Protein AF-A0A7J7JPQ0-F1 (afdb_monomer_lite)

pLDDT: mean 74.99, std 20.02, range [29.56, 95.62]

Sequence (200 aa):
MQVVESGKLKIIPDYHTVTWYKWLRNSKDWCISRQLWWGHRIPAYFVQIQGQPKAEFRDNNYWVTGRSYEEALSKAAIKFNVHPDVISLSQDEDVLDTRFSSGIFPFSTMGGPDNTPNLQAYYPGNLLETGHPLLLGAPHGHDGTIPTREAYLQRGTSDHRKCLLLMSIIGEEISCITNECEMCCFDSHGTEYQMQLCLN

Structure (mmCIF, N/CA/C/O backbone):
data_AF-A0A7J7JPQ0-F1
#
_entry.id   AF-A0A7J7JPQ0-F1
#
loop_
_atom_site.group_PDB
_atom_site.id
_atom_site.type_symbol
_atom_site.label_atom_id
_atom_site.label_alt_id
_atom_site.label_comp_id
_atom_site.label_asym_id
_atom_site.label_entity_id
_atom_site.label_seq_id
_atom_site.pdbx_PDB_ins_code
_atom_site.Cartn_x
_atom_site.Cartn_y
_atom_site.Cartn_z
_atom_site.occupancy
_atom_site.B_iso_or_equiv
_atom_site.auth_seq_id
_atom_site.auth_comp_id
_atom_site.auth_asym_id
_atom_site.auth_atom_id
_atom_site.pdbx_PDB_model_num
ATOM 1 N N . MET A 1 1 ? -19.772 2.102 2.732 1.00 60.97 1 MET A N 1
ATOM 2 C CA . MET A 1 1 ? -21.010 2.416 3.492 1.00 60.97 1 MET A CA 1
ATOM 3 C C . MET A 1 1 ? -21.767 1.153 3.905 1.00 60.97 1 MET A C 1
ATOM 5 O O . MET A 1 1 ? -21.957 0.974 5.100 1.00 60.97 1 MET A O 1
ATOM 9 N N . GLN A 1 2 ? -22.054 0.230 2.974 1.00 73.62 2 GLN A N 1
ATOM 10 C CA . GLN A 1 2 ? -22.770 -1.043 3.215 1.00 73.62 2 GLN A CA 1
ATOM 11 C C . GLN A 1 2 ? -22.302 -1.862 4.432 1.00 73.62 2 GLN A C 1
ATOM 13 O O . GLN A 1 2 ? -23.094 -2.532 5.082 1.00 73.62 2 GLN A O 1
ATOM 18 N N . VAL A 1 3 ? -21.010 -1.827 4.755 1.00 75.69 3 VAL A N 1
ATOM 19 C CA . VAL A 1 3 ? -20.415 -2.549 5.888 1.00 75.69 3 VAL A CA 1
ATOM 20 C C . VAL A 1 3 ? -21.002 -2.141 7.247 1.00 75.69 3 VAL A C 1
ATOM 22 O O . VAL A 1 3 ? -21.300 -3.007 8.066 1.00 75.69 3 VAL A O 1
ATOM 25 N N . VAL A 1 4 ? -21.183 -0.841 7.484 1.00 77.81 4 VAL A N 1
ATOM 26 C CA . VAL A 1 4 ? -21.755 -0.346 8.746 1.00 77.81 4 VAL A CA 1
ATOM 27 C C 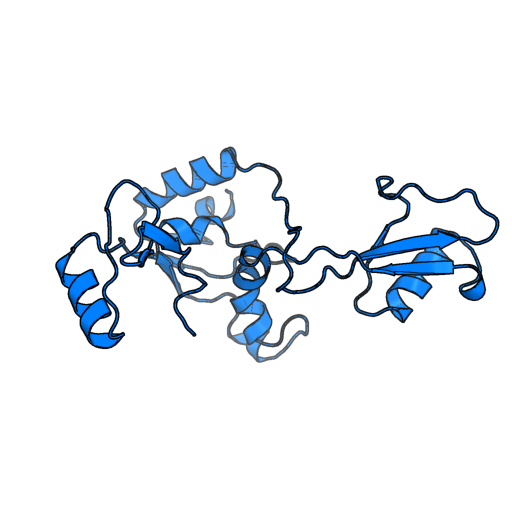. VAL A 1 4 ? -23.276 -0.493 8.721 1.00 77.81 4 VAL A C 1
ATOM 29 O O . VAL A 1 4 ? -23.867 -0.923 9.704 1.00 77.81 4 VAL A O 1
ATOM 32 N N . GLU A 1 5 ? -23.909 -0.245 7.570 1.00 80.38 5 GLU A N 1
ATOM 33 C CA . GLU A 1 5 ? -25.361 -0.407 7.384 1.00 80.38 5 GLU A CA 1
ATOM 34 C C . GLU A 1 5 ? -25.826 -1.858 7.586 1.00 80.38 5 GLU A C 1
ATOM 36 O O . GLU A 1 5 ? -26.887 -2.095 8.152 1.00 80.38 5 GLU A O 1
ATOM 41 N N . SER A 1 6 ? -25.016 -2.835 7.169 1.00 82.38 6 SER A N 1
ATOM 42 C CA . SER A 1 6 ? -25.280 -4.268 7.371 1.00 82.38 6 SER A CA 1
ATOM 43 C C . SER A 1 6 ? -24.913 -4.780 8.769 1.00 82.38 6 SER A C 1
ATOM 45 O O . SER A 1 6 ? -25.110 -5.960 9.049 1.00 82.38 6 SER A O 1
ATOM 47 N N . GLY A 1 7 ? -24.357 -3.930 9.640 1.00 82.06 7 GLY A N 1
ATOM 48 C CA . GLY A 1 7 ? -23.937 -4.305 10.992 1.00 82.06 7 GLY A CA 1
ATOM 49 C C . GLY A 1 7 ? -22.656 -5.143 11.061 1.00 82.06 7 GLY A C 1
ATOM 50 O O . GLY A 1 7 ? -22.318 -5.639 12.133 1.00 82.06 7 GLY A O 1
ATOM 51 N N . LYS A 1 8 ? -21.919 -5.299 9.951 1.00 83.69 8 LYS A N 1
ATOM 52 C CA . LYS A 1 8 ? -20.633 -6.022 9.935 1.00 83.69 8 LYS A CA 1
ATOM 53 C C . LYS A 1 8 ? -19.515 -5.262 10.656 1.00 83.69 8 LYS A C 1
ATOM 55 O O . LYS A 1 8 ? -18.575 -5.890 11.132 1.00 83.69 8 LYS A O 1
ATOM 60 N N . LEU A 1 9 ? -19.619 -3.934 10.711 1.00 86.56 9 LEU A N 1
ATOM 61 C CA . LEU A 1 9 ? -18.770 -3.060 11.516 1.00 86.56 9 LEU A CA 1
ATOM 62 C C . LEU A 1 9 ? -19.648 -2.204 12.423 1.00 86.56 9 LEU A C 1
ATOM 64 O O . LEU A 1 9 ? -20.484 -1.440 11.936 1.00 86.56 9 LEU A O 1
ATOM 68 N N . LYS A 1 10 ? -19.412 -2.279 13.728 1.00 88.75 10 LYS A N 1
ATOM 69 C CA . LYS A 1 10 ? -20.063 -1.430 14.723 1.00 88.75 10 LYS A CA 1
ATOM 70 C C . LYS A 1 10 ? -19.100 -0.350 15.200 1.00 88.75 10 LYS A C 1
ATOM 72 O O . LYS A 1 10 ? -18.052 -0.657 15.759 1.00 88.75 10 LYS A O 1
ATOM 77 N N . ILE A 1 11 ? -19.461 0.912 14.994 1.00 87.75 11 ILE A N 1
ATOM 78 C CA . ILE A 1 11 ? -18.695 2.060 15.493 1.00 87.75 11 ILE A CA 1
ATOM 79 C C . ILE A 1 11 ? -19.262 2.461 16.855 1.00 87.75 11 ILE A C 1
ATOM 81 O O . ILE A 1 11 ? -20.472 2.631 17.002 1.00 87.75 11 ILE A O 1
ATOM 85 N N . ILE A 1 12 ? -18.387 2.597 17.848 1.00 87.12 12 ILE A N 1
ATOM 86 C CA . ILE A 1 12 ? -18.738 2.934 19.224 1.00 87.12 12 ILE A CA 1
ATOM 87 C C . ILE A 1 12 ? -17.910 4.155 19.650 1.00 87.12 12 ILE A C 1
ATOM 89 O O . ILE A 1 12 ? -16.689 4.110 19.551 1.00 87.12 12 ILE A O 1
ATOM 93 N N . PRO A 1 13 ? -18.522 5.223 20.181 1.00 87.50 13 PRO A N 1
ATOM 94 C CA . PRO A 1 13 ? -19.963 5.475 20.219 1.00 87.50 13 PRO A CA 1
ATOM 95 C C . PRO A 1 13 ? -20.616 5.642 18.834 1.00 87.50 13 PRO A C 1
ATOM 97 O O . PRO A 1 13 ? -19.986 6.091 17.875 1.00 87.50 13 PRO A O 1
ATOM 100 N N . ASP A 1 14 ? -21.905 5.322 18.749 1.00 87.12 14 ASP A N 1
ATOM 101 C CA . ASP A 1 14 ? -22.698 5.279 17.513 1.00 87.12 14 ASP A CA 1
ATOM 102 C C . ASP A 1 14 ? -22.801 6.628 16.785 1.00 87.12 14 ASP A C 1
ATOM 104 O O . ASP A 1 14 ? -22.814 6.664 15.552 1.00 87.12 14 ASP A O 1
ATOM 108 N N . TYR A 1 15 ? -22.785 7.747 17.511 1.00 84.19 15 TYR A N 1
ATOM 109 C CA . TYR A 1 15 ? -22.840 9.088 16.924 1.00 84.19 15 TYR A CA 1
ATOM 110 C C . TYR A 1 15 ? -21.661 9.393 15.977 1.00 84.19 15 TYR A C 1
ATOM 112 O O . TYR A 1 15 ? -21.794 10.225 15.074 1.00 84.19 15 TYR A O 1
ATOM 120 N N . HIS A 1 16 ? -20.522 8.702 16.109 1.00 84.12 16 HIS A N 1
ATOM 121 C CA . HIS A 1 16 ? -19.393 8.852 15.182 1.00 84.12 16 HIS A CA 1
ATOM 122 C C . HIS A 1 16 ? -19.667 8.276 13.788 1.00 84.12 16 HIS A C 1
ATOM 124 O O . HIS A 1 16 ? -18.987 8.646 12.827 1.00 84.12 16 HIS A O 1
ATOM 130 N N . THR A 1 17 ? -20.694 7.438 13.646 1.00 85.88 17 THR A N 1
ATOM 131 C CA . THR A 1 17 ? -21.117 6.856 12.368 1.00 85.88 17 THR A CA 1
ATOM 132 C C . THR A 1 17 ? -21.451 7.936 11.335 1.00 85.88 17 THR A C 1
ATOM 134 O O . THR A 1 17 ? -21.095 7.814 10.164 1.00 85.88 17 THR A O 1
ATOM 137 N N . VAL A 1 18 ? -22.058 9.051 11.763 1.00 85.69 18 VAL A N 1
ATOM 138 C CA . VAL A 1 18 ? -22.377 10.183 10.875 1.00 85.69 18 VAL A CA 1
ATOM 139 C C . VAL A 1 18 ? -21.105 10.831 10.329 1.00 85.69 18 VAL A C 1
ATOM 141 O O . VAL A 1 18 ? -21.021 11.114 9.133 1.00 85.69 18 VAL A O 1
ATOM 144 N N . THR A 1 19 ? -20.105 11.053 11.185 1.00 82.50 19 THR A N 1
ATOM 145 C CA . THR A 1 19 ? -18.807 11.613 10.781 1.00 82.50 19 THR A CA 1
ATOM 146 C C . THR A 1 19 ? -18.075 10.670 9.833 1.00 82.50 19 THR A C 1
ATOM 148 O O . THR A 1 19 ? -17.565 11.113 8.806 1.00 82.50 19 THR A O 1
ATOM 151 N N . TRP A 1 20 ? -18.097 9.367 10.116 1.00 82.44 20 TRP A N 1
ATOM 152 C CA . TRP A 1 20 ? -17.500 8.354 9.249 1.00 82.44 20 TRP A CA 1
ATOM 153 C C . TRP A 1 20 ? -18.145 8.328 7.855 1.00 82.44 20 TRP A C 1
ATOM 155 O O . TRP A 1 20 ? -17.441 8.347 6.845 1.00 82.44 20 TRP A O 1
ATOM 165 N N . TYR A 1 21 ? -19.479 8.393 7.769 1.00 84.50 21 TYR A N 1
ATOM 166 C CA . TYR A 1 21 ? -20.174 8.494 6.481 1.00 84.50 21 TYR A CA 1
ATOM 167 C C . TYR A 1 21 ? -19.854 9.784 5.728 1.00 84.50 21 TYR A C 1
ATOM 169 O O . TYR A 1 21 ? -19.683 9.751 4.510 1.00 84.50 21 TYR A O 1
ATOM 177 N N . LYS A 1 22 ? -19.772 10.922 6.427 1.00 84.94 22 LYS A N 1
ATOM 178 C CA . LYS A 1 22 ? -19.379 12.198 5.810 1.00 84.94 22 LYS A CA 1
ATOM 179 C C . LYS A 1 22 ? -17.971 12.126 5.227 1.00 84.94 22 LYS A C 1
ATOM 181 O O . LYS A 1 22 ? -17.758 12.649 4.138 1.00 84.94 22 LYS A O 1
ATOM 186 N N . TRP A 1 23 ? -17.041 11.478 5.925 1.00 81.44 23 TRP A N 1
ATOM 187 C CA . TRP A 1 23 ? -15.685 11.279 5.427 1.00 81.44 23 TRP A CA 1
ATOM 188 C C . TRP A 1 23 ? -15.670 10.382 4.183 1.00 81.44 23 TRP A C 1
ATOM 190 O O . TRP A 1 23 ? -15.169 10.802 3.146 1.00 81.44 23 TRP A O 1
ATOM 200 N N . LEU A 1 24 ? -16.321 9.214 4.234 1.00 82.25 24 LEU A N 1
ATOM 201 C CA . LEU A 1 24 ? -16.374 8.288 3.095 1.00 82.25 24 LEU A CA 1
ATOM 202 C C . LEU A 1 24 ? -17.033 8.867 1.841 1.00 82.25 24 LEU A C 1
ATOM 204 O O . LEU A 1 24 ? -16.667 8.500 0.733 1.00 82.25 24 LEU A O 1
ATOM 208 N N . ARG A 1 25 ? -18.039 9.734 1.987 1.00 82.62 25 ARG A N 1
ATOM 209 C CA . ARG A 1 25 ? -18.709 10.353 0.830 1.00 82.62 25 ARG A CA 1
ATOM 210 C C . ARG A 1 25 ? -17.853 11.411 0.142 1.00 82.62 25 ARG A C 1
ATOM 212 O O . ARG A 1 25 ? -18.064 11.674 -1.034 1.00 82.62 25 ARG A O 1
ATOM 219 N N . ASN A 1 26 ? -16.926 12.017 0.879 1.00 82.19 26 ASN A N 1
ATOM 220 C CA . ASN A 1 26 ? -16.072 13.101 0.399 1.00 82.19 26 ASN A CA 1
ATOM 221 C C . ASN A 1 26 ? -14.613 12.656 0.217 1.00 82.19 26 ASN A C 1
ATOM 223 O O . ASN A 1 26 ? -13.735 13.504 0.044 1.00 82.19 26 ASN A O 1
ATOM 227 N N . SER A 1 27 ? -14.335 11.350 0.292 1.00 79.38 27 SER A N 1
ATOM 228 C CA . SER A 1 27 ? -12.988 10.822 0.113 1.00 79.38 27 SER A CA 1
ATOM 229 C C . SER A 1 27 ? -12.523 11.088 -1.314 1.00 79.38 27 SER A C 1
ATOM 231 O O . SER A 1 27 ? -13.218 10.752 -2.273 1.00 79.38 27 SER A O 1
ATOM 233 N N . LYS A 1 28 ? -11.346 11.692 -1.441 1.00 82.69 28 LYS A N 1
ATOM 234 C CA . LYS A 1 28 ? -10.655 11.877 -2.718 1.00 82.69 28 LYS A CA 1
ATOM 235 C C . LYS A 1 28 ? -9.691 10.721 -2.945 1.00 82.69 28 LYS A C 1
ATOM 237 O O . LYS A 1 28 ? -9.369 9.995 -2.003 1.00 82.69 28 LYS A O 1
ATOM 242 N N . ASP A 1 29 ? -9.202 10.606 -4.173 1.00 82.56 29 ASP A N 1
ATOM 243 C CA . ASP A 1 29 ? -8.125 9.678 -4.491 1.00 82.56 29 ASP A CA 1
ATOM 244 C C . ASP A 1 29 ? -6.948 9.897 -3.541 1.00 82.56 29 ASP A C 1
ATOM 246 O O . ASP A 1 29 ? -6.480 11.021 -3.320 1.00 82.56 29 ASP A O 1
ATOM 250 N N . TRP A 1 30 ? -6.495 8.803 -2.940 1.00 84.25 30 TRP A N 1
ATOM 251 C CA . TRP A 1 30 ? -5.385 8.831 -2.011 1.00 84.25 30 TRP A CA 1
ATOM 252 C C . TRP A 1 30 ? -4.081 8.662 -2.781 1.00 84.25 30 TRP A C 1
ATOM 254 O O . TRP A 1 30 ? -3.779 7.593 -3.308 1.00 84.25 30 TRP A O 1
ATOM 264 N N . CYS A 1 31 ? -3.284 9.729 -2.818 1.00 88.00 31 CYS A N 1
ATOM 265 C CA . CYS A 1 31 ? -1.902 9.637 -3.260 1.00 88.00 31 CYS A CA 1
ATOM 266 C C . CYS A 1 31 ? -1.093 8.868 -2.205 1.00 88.00 31 CYS A C 1
ATOM 268 O O . CYS A 1 31 ? -0.772 9.431 -1.154 1.00 88.00 31 CYS A O 1
ATOM 270 N N . ILE A 1 32 ? -0.809 7.594 -2.487 1.00 87.44 32 ILE A N 1
ATOM 271 C CA . ILE A 1 32 ? -0.038 6.694 -1.617 1.00 87.44 32 ILE A CA 1
ATOM 272 C C . ILE A 1 32 ? 1.476 6.881 -1.744 1.00 87.44 32 ILE A C 1
ATOM 274 O O . ILE A 1 32 ? 2.205 6.358 -0.907 1.00 87.44 32 ILE A O 1
ATOM 278 N N . SER A 1 33 ? 1.954 7.585 -2.773 1.00 89.19 33 SER A N 1
ATOM 279 C CA . SER A 1 33 ? 3.380 7.837 -2.961 1.00 89.19 33 SER A CA 1
ATOM 280 C C . SER A 1 33 ? 3.827 9.078 -2.186 1.00 89.19 33 SER A C 1
ATOM 282 O O . SER A 1 33 ? 3.068 10.039 -1.978 1.00 89.19 33 SER A O 1
ATOM 284 N N . ARG A 1 34 ? 5.055 9.031 -1.676 1.00 90.62 34 ARG A N 1
ATOM 285 C CA . ARG A 1 34 ? 5.672 10.088 -0.878 1.00 90.62 34 ARG A CA 1
ATOM 286 C C . ARG A 1 34 ? 7.139 10.226 -1.270 1.00 90.62 34 ARG A C 1
ATOM 288 O O . ARG A 1 34 ? 7.869 9.242 -1.323 1.00 90.62 34 ARG A O 1
ATOM 295 N N . GLN A 1 35 ? 7.574 11.469 -1.451 1.00 91.38 35 GLN A N 1
ATOM 296 C CA . GLN A 1 35 ? 8.972 11.834 -1.690 1.00 91.38 35 GLN A CA 1
ATOM 297 C C . GLN A 1 35 ? 9.701 11.987 -0.351 1.00 91.38 35 GLN A C 1
ATOM 299 O O . GLN A 1 35 ? 10.024 13.092 0.084 1.00 91.38 35 GLN A O 1
ATOM 304 N N . LEU A 1 36 ? 9.887 10.871 0.351 1.00 89.19 36 LEU A N 1
ATOM 305 C CA . LEU A 1 36 ? 10.597 10.818 1.629 1.00 89.19 36 LEU A CA 1
ATOM 306 C C . LEU A 1 36 ? 11.818 9.906 1.510 1.00 89.19 36 LEU A C 1
ATOM 308 O O . LEU A 1 36 ? 11.840 8.962 0.726 1.00 89.19 36 LEU A O 1
ATOM 312 N N . TRP A 1 37 ? 12.832 10.178 2.330 1.00 88.81 37 TRP A N 1
ATOM 313 C CA . TRP A 1 37 ? 14.065 9.387 2.374 1.00 88.81 37 TRP A CA 1
ATOM 314 C C . TRP A 1 37 ? 13.931 8.098 3.200 1.00 88.81 37 TRP A C 1
ATOM 316 O O . TRP A 1 37 ? 14.786 7.220 3.112 1.00 88.81 37 TRP A O 1
ATOM 326 N N . TRP A 1 38 ? 12.866 7.976 3.998 1.00 87.25 38 TRP A N 1
ATOM 327 C CA . TRP A 1 38 ? 12.570 6.812 4.828 1.00 87.25 38 TRP A CA 1
ATOM 328 C C . TRP A 1 38 ? 11.173 6.282 4.513 1.00 87.25 38 TRP A C 1
ATOM 330 O O . TRP A 1 38 ? 10.231 7.050 4.332 1.00 87.25 38 TRP A O 1
ATOM 340 N N . GLY A 1 39 ? 11.040 4.959 4.460 1.00 90.44 39 GLY A N 1
ATOM 341 C CA . GLY A 1 39 ? 9.777 4.284 4.181 1.00 90.44 39 GLY A CA 1
ATOM 342 C C . GLY A 1 39 ? 9.964 3.037 3.324 1.00 90.44 39 GLY A C 1
ATOM 343 O O . GLY A 1 39 ? 11.071 2.698 2.901 1.00 90.44 39 GLY A O 1
ATOM 344 N N . HIS A 1 40 ? 8.864 2.334 3.067 1.00 90.06 40 HIS A N 1
ATOM 345 C CA . HIS A 1 40 ? 8.876 1.176 2.179 1.00 90.06 40 HIS A CA 1
ATOM 346 C C . HIS A 1 40 ? 8.895 1.645 0.726 1.00 90.06 40 HIS A C 1
ATOM 348 O O . HIS A 1 40 ? 7.965 2.321 0.290 1.00 90.06 40 HIS A O 1
ATOM 354 N N . ARG A 1 41 ? 9.935 1.276 -0.028 1.00 91.94 41 ARG A N 1
ATOM 355 C CA . ARG A 1 41 ? 10.029 1.594 -1.459 1.00 91.94 41 ARG A CA 1
ATOM 356 C C . ARG A 1 41 ? 8.879 0.961 -2.227 1.00 91.94 41 ARG A C 1
ATOM 358 O O . ARG A 1 41 ? 8.540 -0.204 -2.003 1.00 91.94 41 ARG A O 1
ATOM 365 N N . ILE A 1 42 ? 8.298 1.728 -3.143 1.00 92.75 42 ILE A N 1
ATOM 366 C CA . ILE A 1 42 ? 7.202 1.239 -3.975 1.00 92.75 42 ILE A CA 1
ATOM 367 C C . ILE A 1 42 ? 7.759 0.148 -4.913 1.00 92.75 42 ILE A C 1
ATOM 369 O O . ILE A 1 42 ? 8.783 0.362 -5.570 1.00 92.75 42 ILE A O 1
ATOM 373 N N . PRO A 1 43 ? 7.131 -1.042 -4.995 1.00 93.44 43 PRO A N 1
ATOM 374 C CA . PRO A 1 43 ? 7.567 -2.132 -5.872 1.00 93.44 43 PRO A CA 1
ATOM 375 C C . PRO A 1 43 ? 7.143 -1.889 -7.334 1.00 93.44 43 PRO A C 1
ATOM 377 O O . PRO A 1 43 ? 6.569 -2.767 -7.984 1.00 93.44 43 PRO A O 1
ATOM 380 N N . ALA A 1 44 ? 7.372 -0.673 -7.834 1.00 94.75 44 ALA A N 1
ATOM 381 C CA . ALA A 1 44 ? 7.100 -0.238 -9.197 1.00 94.75 44 ALA A CA 1
ATOM 382 C C . ALA A 1 44 ? 8.419 0.068 -9.913 1.00 94.75 44 ALA A C 1
ATOM 384 O O . ALA A 1 44 ? 9.328 0.671 -9.344 1.00 94.75 44 ALA A O 1
ATOM 385 N N . TYR A 1 45 ? 8.519 -0.369 -11.163 1.00 95.62 45 TYR A N 1
ATOM 386 C CA . TYR A 1 45 ? 9.710 -0.253 -11.989 1.00 95.62 45 TYR A CA 1
ATOM 387 C C . TYR A 1 45 ? 9.347 0.398 -13.317 1.00 95.62 45 TYR A C 1
ATOM 389 O O . TYR A 1 45 ? 8.405 -0.024 -13.994 1.00 95.62 45 TYR A O 1
ATOM 397 N N . PHE A 1 46 ? 10.119 1.411 -13.684 1.00 95.62 46 PHE A N 1
ATOM 398 C CA . PHE A 1 46 ? 10.073 2.060 -14.979 1.00 95.62 46 PHE A CA 1
ATOM 399 C C . PHE A 1 46 ? 10.864 1.246 -15.999 1.00 95.62 46 PHE A C 1
ATOM 401 O O . PHE A 1 46 ? 11.998 0.838 -15.733 1.00 95.62 46 PHE A O 1
ATOM 408 N N . VAL A 1 47 ? 10.263 1.011 -17.160 1.00 95.44 47 VAL A N 1
ATOM 409 C CA . VAL A 1 47 ? 10.795 0.166 -18.228 1.00 95.44 47 VAL A CA 1
ATOM 410 C C . VAL A 1 47 ? 11.358 1.036 -19.344 1.00 95.44 47 VAL A C 1
ATOM 412 O O . VAL A 1 47 ? 10.637 1.818 -19.959 1.00 95.44 47 VAL A O 1
ATOM 415 N N . GLN A 1 48 ? 12.633 0.837 -19.671 1.00 94.12 48 GLN A N 1
ATOM 416 C CA . GLN A 1 48 ? 13.277 1.422 -20.843 1.00 94.12 48 GLN A CA 1
ATOM 417 C C . GLN A 1 48 ? 13.773 0.308 -21.767 1.00 94.12 48 GLN A C 1
ATOM 419 O O . GLN A 1 48 ? 14.540 -0.556 -21.351 1.00 94.12 48 GLN A O 1
ATOM 424 N N . ILE A 1 49 ? 13.361 0.342 -23.034 1.00 93.25 49 ILE A N 1
ATOM 425 C CA . ILE A 1 49 ? 13.737 -0.665 -24.034 1.00 93.25 49 ILE A CA 1
ATOM 426 C C . ILE A 1 49 ? 14.838 -0.092 -24.928 1.00 93.25 49 ILE A C 1
ATOM 428 O O . ILE A 1 49 ? 14.726 1.034 -25.423 1.00 93.25 49 ILE A O 1
ATOM 432 N N . GLN A 1 50 ? 15.912 -0.852 -25.130 1.00 89.81 50 GLN A N 1
ATOM 433 C CA . GLN A 1 50 ? 16.985 -0.495 -26.056 1.00 89.81 50 GLN A CA 1
ATOM 434 C C . GLN A 1 50 ? 16.480 -0.568 -27.505 1.00 89.81 50 GLN A C 1
ATOM 436 O O . GLN A 1 50 ? 15.826 -1.530 -27.900 1.00 89.81 50 GLN A O 1
ATOM 441 N N . GLY A 1 51 ? 16.778 0.454 -28.310 1.00 83.75 51 GLY A N 1
ATOM 442 C CA . GLY A 1 51 ? 16.342 0.533 -29.712 1.00 83.75 51 GLY A CA 1
ATOM 443 C C . GLY A 1 51 ? 14.938 1.113 -29.927 1.00 83.75 51 GLY A C 1
ATOM 444 O O . GLY A 1 51 ? 14.544 1.319 -31.072 1.00 83.75 51 GLY A O 1
ATOM 445 N N . GLN A 1 52 ? 14.207 1.432 -28.856 1.00 84.31 52 GLN A N 1
ATOM 446 C CA . GLN A 1 52 ? 12.974 2.222 -28.909 1.00 84.31 52 GLN A CA 1
ATOM 447 C C . GLN A 1 52 ? 13.231 3.677 -28.486 1.00 84.31 52 GLN A C 1
ATOM 449 O O . GLN A 1 52 ? 14.251 3.958 -27.846 1.00 84.31 52 GLN A O 1
ATOM 454 N N . PRO A 1 53 ? 12.341 4.625 -28.843 1.00 84.12 53 PRO A N 1
ATOM 455 C CA . PRO A 1 53 ? 12.407 5.977 -28.302 1.00 84.12 53 PRO A CA 1
ATOM 456 C C . PRO A 1 53 ? 12.447 5.955 -26.770 1.00 84.12 53 PRO A C 1
ATOM 458 O O . PRO A 1 53 ? 11.915 5.053 -26.119 1.00 84.12 53 PRO A O 1
ATOM 461 N N . LYS A 1 54 ? 13.113 6.959 -26.190 1.00 84.94 54 LYS A N 1
ATOM 462 C CA . LYS A 1 54 ? 13.192 7.111 -24.737 1.00 84.94 54 LYS A CA 1
ATOM 463 C C . LYS A 1 54 ? 11.772 7.207 -24.180 1.00 84.94 54 LYS A C 1
ATOM 465 O O . LYS A 1 54 ? 11.016 8.077 -24.605 1.00 84.94 54 LYS A O 1
ATOM 470 N N . ALA A 1 55 ? 11.427 6.303 -23.270 1.00 86.06 55 ALA A N 1
ATOM 471 C CA . ALA A 1 55 ? 10.111 6.286 -22.663 1.00 86.06 55 ALA A CA 1
ATOM 472 C C . ALA A 1 55 ? 9.940 7.534 -21.790 1.00 86.06 55 ALA A C 1
ATOM 474 O O . ALA A 1 55 ? 10.884 7.996 -21.137 1.00 86.06 55 ALA A O 1
ATOM 475 N N . GLU A 1 56 ? 8.737 8.096 -21.779 1.00 88.06 56 GLU A N 1
ATOM 476 C CA . GLU A 1 56 ? 8.423 9.221 -20.908 1.00 88.06 56 GLU A CA 1
ATOM 477 C C . GLU A 1 56 ? 8.049 8.711 -19.518 1.00 88.06 56 GLU A C 1
ATOM 479 O O . GLU A 1 56 ? 7.160 7.880 -19.368 1.00 88.06 56 GLU A O 1
ATOM 484 N N . PHE A 1 57 ? 8.689 9.254 -18.481 1.00 85.50 57 PHE A N 1
ATOM 485 C CA . PHE A 1 57 ? 8.447 8.856 -17.088 1.00 85.50 57 PHE A CA 1
ATOM 486 C C . PHE A 1 57 ? 6.974 9.003 -16.663 1.00 85.50 57 PHE A C 1
ATOM 488 O O . PHE A 1 57 ? 6.472 8.233 -15.850 1.00 85.50 57 PHE A O 1
ATOM 495 N N . ARG A 1 58 ? 6.268 9.987 -17.236 1.00 86.94 58 ARG A N 1
ATOM 496 C CA . ARG A 1 58 ? 4.851 10.266 -16.952 1.00 86.94 58 ARG A CA 1
ATOM 497 C C . ARG A 1 58 ? 3.883 9.308 -17.648 1.00 86.94 58 ARG A C 1
ATOM 499 O O . ARG A 1 58 ? 2.690 9.360 -17.360 1.00 86.94 58 ARG A O 1
ATOM 506 N N . ASP A 1 59 ? 4.362 8.474 -18.568 1.00 89.56 59 ASP A N 1
ATOM 507 C CA . ASP A 1 59 ? 3.514 7.513 -19.259 1.00 89.56 59 ASP A CA 1
ATOM 508 C C . ASP A 1 59 ? 3.371 6.231 -18.429 1.00 89.56 59 ASP A C 1
ATOM 510 O O . ASP A 1 59 ? 4.285 5.411 -18.316 1.00 89.56 59 ASP A O 1
ATOM 514 N N . ASN A 1 60 ? 2.167 6.037 -17.887 1.00 87.56 60 ASN A N 1
ATOM 515 C CA . ASN A 1 60 ? 1.784 4.874 -17.084 1.00 87.56 60 ASN A CA 1
ATOM 516 C C . ASN A 1 60 ? 1.961 3.533 -17.827 1.00 87.56 60 ASN A C 1
ATOM 518 O O . ASN A 1 60 ? 2.052 2.479 -17.190 1.00 87.56 60 ASN A O 1
ATOM 522 N N . ASN A 1 61 ? 2.051 3.533 -19.161 1.00 90.25 61 ASN A N 1
ATOM 523 C CA . ASN A 1 61 ? 2.271 2.315 -19.940 1.00 90.25 61 ASN A CA 1
ATOM 524 C C . ASN A 1 61 ? 3.669 1.718 -19.737 1.00 90.25 61 ASN A C 1
ATOM 526 O O . ASN A 1 61 ? 3.822 0.503 -19.871 1.00 90.25 61 ASN A O 1
ATOM 530 N N . TYR A 1 62 ? 4.661 2.514 -19.339 1.00 92.88 62 TYR A N 1
ATOM 531 C CA . TYR A 1 62 ? 6.039 2.056 -19.126 1.00 92.88 62 TYR A CA 1
ATOM 532 C C . TYR A 1 62 ? 6.338 1.628 -17.692 1.00 92.88 62 TYR A C 1
ATOM 534 O O . TYR A 1 62 ? 7.485 1.359 -17.355 1.00 92.88 62 TYR A O 1
ATOM 542 N N . TRP A 1 63 ? 5.311 1.492 -16.857 1.00 93.44 63 TRP A N 1
ATOM 543 C CA . TRP A 1 63 ? 5.457 1.020 -15.487 1.00 93.44 63 TRP A CA 1
ATOM 544 C C . TRP A 1 63 ? 4.999 -0.430 -15.330 1.00 93.44 63 TRP A C 1
ATOM 546 O O . TRP A 1 63 ? 3.992 -0.866 -15.909 1.00 93.44 63 TRP A O 1
ATOM 556 N N . VAL A 1 64 ? 5.753 -1.189 -14.537 1.00 94.62 64 VAL A N 1
ATOM 557 C CA . VAL A 1 64 ? 5.444 -2.569 -14.138 1.00 94.62 64 VAL A CA 1
ATOM 558 C C . VAL A 1 64 ? 5.661 -2.746 -12.639 1.00 94.62 64 VAL A C 1
ATOM 560 O O . VAL A 1 64 ? 6.521 -2.098 -12.053 1.00 94.62 64 VAL A O 1
ATOM 563 N N . THR A 1 65 ? 4.893 -3.630 -12.004 1.00 94.88 65 THR A N 1
ATOM 564 C CA . THR A 1 65 ? 5.028 -3.926 -10.571 1.00 94.88 65 THR A CA 1
ATOM 565 C C . THR A 1 65 ? 5.648 -5.301 -10.341 1.00 94.88 65 THR A C 1
ATOM 567 O O . THR A 1 65 ? 5.308 -6.267 -11.031 1.00 94.88 65 THR A O 1
ATOM 570 N N . GLY A 1 66 ? 6.523 -5.429 -9.346 1.00 93.06 66 GLY A N 1
ATOM 571 C CA . GLY A 1 66 ? 7.164 -6.700 -8.990 1.00 93.06 66 GLY A CA 1
ATOM 572 C C . GLY A 1 66 ? 7.752 -6.661 -7.586 1.00 93.06 66 GLY A C 1
ATOM 573 O O . GLY A 1 66 ? 8.277 -5.637 -7.166 1.00 93.06 66 GLY A O 1
ATOM 574 N N . ARG A 1 67 ? 7.657 -7.760 -6.835 1.00 89.81 67 ARG A N 1
ATOM 575 C CA . ARG A 1 67 ? 8.258 -7.855 -5.492 1.00 89.81 67 ARG A CA 1
ATOM 576 C C . ARG A 1 67 ? 9.780 -7.957 -5.566 1.00 89.81 67 ARG A C 1
ATOM 578 O O . ARG A 1 67 ? 10.466 -7.607 -4.612 1.00 89.81 67 ARG A O 1
ATOM 585 N N . SER A 1 68 ? 10.287 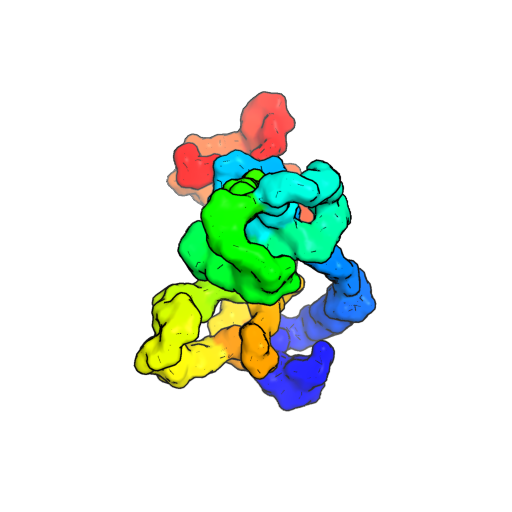-8.446 -6.693 1.00 93.31 68 SER A N 1
ATOM 586 C CA . SER A 1 68 ? 11.703 -8.508 -7.025 1.00 93.31 68 SER A CA 1
ATOM 587 C C . SER A 1 68 ? 11.959 -7.939 -8.419 1.00 93.31 68 SER A C 1
ATOM 589 O O . SER A 1 68 ? 11.055 -7.837 -9.255 1.00 93.31 68 SER A O 1
ATOM 591 N N . TYR A 1 69 ? 13.226 -7.616 -8.679 1.00 93.38 69 TYR A N 1
ATOM 592 C CA . TYR A 1 69 ? 13.689 -7.169 -9.990 1.00 93.38 69 TYR A CA 1
ATOM 593 C C . TYR A 1 69 ? 13.390 -8.201 -11.092 1.00 93.38 69 TYR A C 1
ATOM 595 O O . TYR A 1 69 ? 12.916 -7.845 -12.165 1.00 93.38 69 TYR A O 1
ATOM 603 N N . GLU A 1 70 ? 13.602 -9.489 -10.812 1.00 94.56 70 GLU A N 1
ATOM 604 C CA . GLU A 1 70 ? 13.377 -10.591 -11.760 1.00 94.56 70 GLU A CA 1
ATOM 605 C C . GLU A 1 70 ? 11.896 -10.757 -12.131 1.00 94.56 70 GLU A C 1
ATOM 607 O O . GLU A 1 70 ? 11.554 -10.980 -13.297 1.00 94.56 70 GLU A O 1
ATOM 612 N N . GLU A 1 71 ? 10.999 -10.603 -11.152 1.00 94.81 71 GLU A N 1
ATOM 613 C CA . GLU A 1 71 ? 9.554 -10.645 -11.381 1.00 94.81 71 GLU A CA 1
ATOM 614 C C . GLU A 1 71 ? 9.111 -9.466 -12.259 1.00 94.81 71 GLU A C 1
ATOM 616 O O . GLU A 1 71 ? 8.347 -9.647 -13.212 1.00 94.81 71 GLU A O 1
ATOM 621 N N . ALA A 1 72 ? 9.619 -8.264 -11.968 1.00 94.62 72 ALA A N 1
ATOM 622 C CA . ALA A 1 72 ? 9.346 -7.069 -12.761 1.00 94.62 72 ALA A CA 1
ATOM 623 C C . ALA A 1 72 ? 9.877 -7.206 -14.197 1.00 94.62 72 ALA A C 1
ATOM 625 O O . ALA A 1 72 ? 9.170 -6.856 -15.143 1.00 94.62 72 ALA A O 1
ATOM 626 N N . LEU A 1 73 ? 11.072 -7.777 -14.372 1.00 95.31 73 LEU A N 1
ATOM 627 C CA . LEU A 1 73 ? 11.688 -8.012 -15.681 1.00 95.31 73 LEU A CA 1
ATOM 628 C C . LEU A 1 73 ? 10.877 -9.001 -16.514 1.00 95.31 73 LEU A C 1
ATOM 630 O O . LEU A 1 73 ? 10.583 -8.735 -17.678 1.00 95.31 73 LEU A O 1
ATOM 634 N N . SER A 1 74 ? 10.443 -10.100 -15.899 1.00 94.75 74 SER A N 1
ATOM 635 C CA . SER A 1 74 ? 9.598 -11.102 -16.552 1.00 94.75 74 SER A CA 1
ATOM 636 C C . SER A 1 74 ? 8.264 -10.497 -17.002 1.00 94.75 74 SER A C 1
ATOM 638 O O . SER A 1 74 ? 7.832 -10.697 -18.138 1.00 94.75 74 SER A O 1
ATOM 640 N N . LYS A 1 75 ? 7.627 -9.687 -16.144 1.00 94.50 75 LYS A N 1
ATOM 641 C CA . LYS A 1 75 ? 6.389 -8.968 -16.483 1.00 94.50 75 LYS A CA 1
ATOM 642 C C . LYS A 1 75 ? 6.596 -7.935 -17.590 1.00 94.50 75 LYS A C 1
ATOM 644 O O . LYS A 1 75 ? 5.737 -7.818 -18.461 1.00 94.50 75 LYS A O 1
ATOM 649 N N . ALA A 1 76 ? 7.714 -7.210 -17.584 1.00 94.06 76 ALA A N 1
ATOM 650 C CA . ALA A 1 76 ? 8.055 -6.257 -18.638 1.00 94.06 76 ALA A CA 1
ATOM 651 C C . ALA A 1 76 ? 8.273 -6.959 -19.986 1.00 94.06 76 ALA A C 1
ATOM 653 O O . ALA A 1 76 ? 7.701 -6.535 -20.988 1.00 94.06 76 ALA A O 1
ATOM 654 N N . ALA A 1 77 ? 9.021 -8.065 -20.004 1.00 94.38 77 ALA A N 1
ATOM 655 C CA . ALA A 1 77 ? 9.264 -8.855 -21.210 1.00 94.38 77 ALA A CA 1
ATOM 656 C C . ALA A 1 77 ? 7.957 -9.349 -21.843 1.00 94.38 77 ALA A C 1
ATOM 658 O O . ALA A 1 77 ? 7.764 -9.209 -23.049 1.00 94.38 77 ALA A O 1
ATOM 659 N N . ILE A 1 78 ? 7.021 -9.836 -21.022 1.00 94.50 78 ILE A N 1
ATOM 660 C CA . ILE A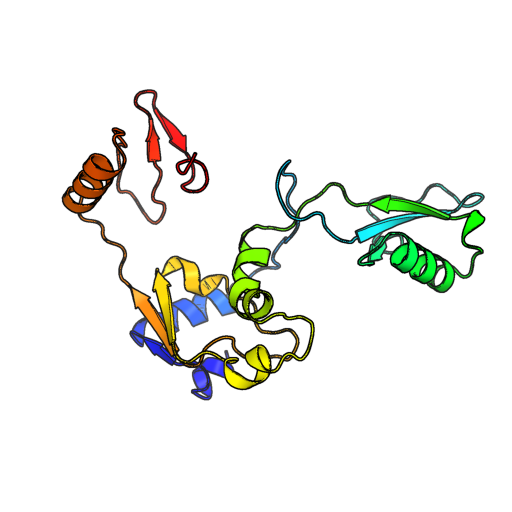 1 78 ? 5.690 -10.258 -21.481 1.00 94.50 78 ILE A CA 1
ATOM 661 C C . ILE A 1 78 ? 4.875 -9.061 -21.988 1.00 94.50 78 ILE A C 1
ATOM 663 O O . ILE A 1 78 ? 4.281 -9.136 -23.061 1.00 94.50 78 ILE A O 1
ATOM 667 N N . LYS A 1 79 ? 4.852 -7.947 -21.245 1.00 93.25 79 LYS A N 1
ATOM 668 C CA . LYS A 1 79 ? 4.055 -6.754 -21.583 1.00 93.25 79 LYS A CA 1
ATOM 669 C C . LYS A 1 79 ? 4.470 -6.130 -22.915 1.00 93.25 79 LYS A C 1
ATOM 671 O O . LYS A 1 79 ? 3.609 -5.713 -23.683 1.00 93.25 79 LYS A O 1
ATOM 676 N N . PHE A 1 80 ? 5.773 -6.063 -23.176 1.00 91.19 80 PHE A N 1
ATOM 677 C CA . PHE A 1 80 ? 6.329 -5.435 -24.376 1.00 91.19 80 PHE A CA 1
ATOM 678 C C . PHE A 1 80 ? 6.692 -6.433 -25.479 1.00 91.19 80 PHE A C 1
ATOM 680 O O . PHE A 1 80 ? 7.059 -6.013 -26.572 1.00 91.19 80 PHE A O 1
ATOM 687 N N . ASN A 1 81 ? 6.555 -7.737 -25.216 1.00 92.88 81 ASN A N 1
ATOM 688 C CA . ASN A 1 81 ? 6.901 -8.824 -26.131 1.00 92.88 81 ASN A CA 1
ATOM 689 C C . ASN A 1 81 ? 8.340 -8.711 -26.678 1.00 92.88 81 ASN A C 1
ATOM 691 O O . ASN A 1 81 ? 8.585 -8.868 -27.875 1.00 92.88 81 ASN A O 1
ATOM 695 N N . VAL A 1 82 ? 9.290 -8.404 -25.790 1.00 92.69 82 VAL A N 1
ATOM 696 C CA . VAL A 1 82 ? 10.723 -8.262 -26.100 1.00 92.69 82 VAL A CA 1
ATOM 697 C C . VAL A 1 82 ? 11.567 -9.155 -25.194 1.00 92.69 82 VAL A C 1
ATOM 699 O O . VAL A 1 82 ? 11.137 -9.545 -24.109 1.00 92.69 82 VAL A O 1
ATOM 702 N N . HIS A 1 83 ? 12.783 -9.478 -25.637 1.00 91.56 83 HIS A N 1
ATOM 703 C CA . HIS A 1 83 ? 13.717 -10.274 -24.843 1.00 91.56 83 HIS A CA 1
ATOM 704 C C . HIS A 1 83 ? 14.180 -9.496 -23.591 1.00 91.56 83 HIS A C 1
ATOM 706 O O . HIS A 1 83 ? 14.428 -8.294 -23.701 1.00 91.56 83 HIS A O 1
ATOM 712 N N . PRO A 1 84 ? 14.349 -10.137 -22.418 1.00 91.12 84 PRO A N 1
ATOM 713 C CA . PRO A 1 84 ? 14.791 -9.464 -21.191 1.00 91.12 84 PRO A CA 1
ATOM 714 C C . PRO A 1 84 ? 16.091 -8.658 -21.334 1.00 91.12 84 PRO A C 1
ATOM 716 O O . PRO A 1 84 ? 16.221 -7.602 -20.725 1.00 91.12 84 PRO A O 1
ATOM 719 N N . ASP A 1 85 ? 17.018 -9.106 -22.184 1.00 92.12 85 ASP A N 1
ATOM 720 C CA . ASP A 1 85 ? 18.340 -8.477 -22.351 1.00 92.12 85 ASP A CA 1
ATOM 721 C C . ASP A 1 85 ? 18.295 -7.050 -22.918 1.00 92.12 85 ASP A C 1
ATOM 723 O O . ASP A 1 85 ? 19.231 -6.275 -22.726 1.00 92.12 85 ASP A O 1
ATOM 727 N N . VAL A 1 86 ? 17.219 -6.684 -23.625 1.00 93.25 86 VAL A N 1
ATOM 728 C CA . VAL A 1 86 ? 17.055 -5.326 -24.173 1.00 93.25 86 VAL A CA 1
ATOM 729 C C . VAL A 1 86 ? 16.305 -4.393 -23.220 1.00 93.25 86 VAL A C 1
ATOM 731 O O . VAL A 1 86 ? 16.075 -3.232 -23.561 1.00 93.25 86 VAL A O 1
ATOM 734 N N . ILE A 1 87 ? 15.915 -4.876 -22.038 1.00 94.44 87 ILE A N 1
ATOM 735 C CA . ILE A 1 87 ? 15.133 -4.130 -21.055 1.00 94.44 87 ILE A CA 1
ATOM 736 C C . ILE A 1 87 ? 16.051 -3.605 -19.953 1.00 94.44 87 ILE A C 1
ATOM 738 O O . ILE A 1 87 ? 16.785 -4.350 -19.313 1.00 94.44 87 ILE A O 1
ATOM 742 N N . SER A 1 88 ? 15.950 -2.310 -19.679 1.00 93.94 88 SER A N 1
ATOM 743 C CA . SER A 1 88 ? 16.501 -1.675 -18.488 1.00 93.94 88 SER A CA 1
ATOM 744 C C . SER A 1 88 ? 15.359 -1.287 -17.557 1.00 93.94 88 SER A C 1
ATOM 746 O O . SER A 1 88 ? 14.425 -0.603 -17.976 1.00 93.94 88 SER A O 1
ATOM 748 N N . LEU A 1 89 ? 15.444 -1.698 -16.291 1.00 95.06 89 LEU A N 1
ATOM 749 C CA . LEU A 1 89 ? 14.481 -1.336 -15.252 1.00 95.06 89 LEU A CA 1
ATOM 750 C C . LEU A 1 89 ? 15.085 -0.347 -14.256 1.00 95.06 89 LEU A C 1
ATOM 752 O O . LEU A 1 89 ? 16.227 -0.512 -13.825 1.00 95.06 89 LEU A O 1
ATOM 756 N N . SER A 1 90 ? 14.292 0.631 -13.832 1.00 94.12 90 SER A N 1
ATOM 757 C CA . SER A 1 90 ? 14.634 1.549 -12.740 1.00 94.12 90 SER A CA 1
ATOM 758 C C . SER A 1 90 ? 13.491 1.587 -11.734 1.00 94.12 90 SER A C 1
ATOM 760 O O . SER A 1 90 ? 12.357 1.857 -12.111 1.00 94.12 90 SER A O 1
ATOM 762 N N . GLN A 1 91 ? 13.765 1.264 -10.470 1.00 94.88 91 GLN A N 1
ATOM 763 C CA . GLN A 1 91 ? 12.736 1.280 -9.429 1.00 94.88 91 GLN A CA 1
ATOM 764 C C . GLN A 1 91 ? 12.332 2.718 -9.092 1.00 94.88 91 GLN A C 1
ATOM 766 O O . GLN A 1 91 ? 13.199 3.587 -9.022 1.00 94.88 91 GLN A O 1
ATOM 771 N N . ASP A 1 92 ? 11.044 2.938 -8.828 1.00 93.44 92 ASP A N 1
ATOM 772 C CA . ASP A 1 92 ? 10.530 4.215 -8.334 1.00 93.44 92 ASP A CA 1
ATOM 773 C C . ASP A 1 92 ? 11.274 4.651 -7.060 1.00 93.44 92 ASP A C 1
ATOM 775 O O . ASP A 1 92 ? 11.555 3.833 -6.172 1.00 93.44 92 ASP A O 1
ATOM 779 N N . GLU A 1 93 ? 11.644 5.929 -7.007 1.00 92.25 93 GLU A N 1
ATOM 780 C CA . GLU A 1 93 ? 12.343 6.554 -5.884 1.00 92.25 93 GLU A CA 1
ATOM 781 C C . GLU A 1 93 ? 11.411 6.854 -4.712 1.00 92.25 93 GLU A C 1
ATOM 783 O O . GLU A 1 93 ? 11.875 6.875 -3.568 1.00 92.25 93 GLU A O 1
ATOM 788 N N . ASP A 1 94 ? 10.113 6.991 -4.982 1.00 93.12 94 ASP A N 1
ATOM 789 C CA . ASP A 1 94 ? 9.103 7.248 -3.967 1.00 93.12 94 ASP A CA 1
ATOM 790 C C . ASP A 1 94 ? 8.965 6.081 -2.969 1.00 93.12 94 ASP A C 1
ATOM 792 O O . ASP A 1 94 ? 9.200 4.893 -3.247 1.00 93.12 94 ASP A O 1
ATOM 796 N N . VAL A 1 95 ? 8.517 6.438 -1.768 1.00 92.75 95 VAL A N 1
ATOM 797 C CA . VAL A 1 95 ? 8.139 5.501 -0.710 1.00 92.75 95 VAL A CA 1
ATOM 798 C C . VAL A 1 95 ? 6.631 5.522 -0.479 1.00 92.75 95 VAL A C 1
ATOM 800 O O . VAL A 1 95 ? 5.935 6.486 -0.800 1.00 92.75 95 VAL A O 1
ATOM 803 N N . LEU A 1 96 ? 6.112 4.436 0.088 1.00 89.31 96 LEU A N 1
ATOM 804 C CA . LEU A 1 96 ? 4.717 4.327 0.491 1.00 89.31 96 LEU A CA 1
ATOM 805 C C . LEU A 1 96 ? 4.419 5.233 1.689 1.00 89.31 96 LEU A C 1
ATOM 807 O O . LEU A 1 96 ? 5.201 5.319 2.635 1.00 89.31 96 LEU A O 1
ATOM 811 N N . ASP A 1 97 ? 3.239 5.846 1.670 1.00 88.06 97 ASP A N 1
ATOM 812 C CA . ASP A 1 97 ? 2.663 6.566 2.801 1.00 88.06 97 ASP A CA 1
ATOM 813 C C . ASP A 1 97 ? 2.629 5.668 4.052 1.00 88.06 97 ASP A C 1
ATOM 815 O O . ASP A 1 97 ? 2.139 4.540 4.019 1.00 88.06 97 ASP A O 1
ATOM 819 N N . THR A 1 98 ? 3.102 6.179 5.186 1.00 84.12 98 THR A N 1
ATOM 820 C CA . THR A 1 98 ? 3.052 5.496 6.489 1.00 84.12 98 THR A CA 1
ATOM 821 C C . THR A 1 98 ? 1.638 5.030 6.860 1.00 84.12 98 THR A C 1
ATOM 823 O O . THR A 1 98 ? 1.462 4.009 7.523 1.00 84.12 98 THR A O 1
ATOM 826 N N . ARG A 1 99 ? 0.594 5.745 6.424 1.00 82.56 99 ARG A N 1
ATOM 827 C CA . ARG A 1 99 ? -0.808 5.353 6.645 1.00 82.56 99 ARG A CA 1
ATOM 828 C C . ARG A 1 99 ? -1.174 4.078 5.878 1.00 82.56 99 ARG A C 1
ATOM 830 O O . ARG A 1 99 ? -2.051 3.336 6.312 1.00 82.56 99 ARG A O 1
ATOM 837 N N . PHE A 1 100 ? -0.492 3.795 4.768 1.00 83.44 100 PHE A N 1
ATOM 838 C CA . PHE A 1 100 ? -0.653 2.547 4.023 1.00 83.44 100 PHE A CA 1
ATOM 839 C C . PHE A 1 100 ? -0.101 1.364 4.812 1.00 83.44 100 PHE A C 1
ATOM 841 O O . PHE A 1 100 ? -0.806 0.371 4.997 1.00 83.44 100 PHE A O 1
ATOM 848 N N . SER A 1 101 ? 1.117 1.483 5.346 1.00 81.56 101 SER A N 1
ATOM 849 C CA . SER A 1 101 ? 1.718 0.414 6.150 1.00 81.56 101 SER A CA 1
ATOM 850 C C . SER A 1 101 ? 0.996 0.210 7.487 1.00 81.56 101 SER A C 1
ATOM 852 O O . SER A 1 101 ? 0.801 -0.933 7.903 1.00 81.56 101 SER A O 1
ATOM 854 N N . SER A 1 102 ? 0.516 1.278 8.135 1.00 82.31 102 SER A N 1
ATOM 855 C CA . SER A 1 102 ? -0.288 1.148 9.359 1.00 82.31 102 SER A CA 1
ATOM 856 C C . SER A 1 102 ? -1.643 0.486 9.096 1.00 82.31 102 SER A C 1
ATOM 858 O O . SER A 1 102 ? -2.113 -0.309 9.909 1.00 82.31 102 SER A O 1
ATOM 860 N N . GLY A 1 103 ? -2.247 0.756 7.938 1.00 79.94 103 GLY A N 1
ATOM 861 C CA . GLY A 1 103 ? -3.513 0.167 7.527 1.00 79.94 103 GLY A CA 1
ATOM 862 C C . GLY A 1 103 ? -3.470 -1.353 7.346 1.00 79.94 103 GLY A C 1
ATOM 863 O O . GLY A 1 103 ? -4.452 -2.035 7.635 1.00 79.94 103 GLY A O 1
ATOM 864 N N . ILE A 1 104 ? -2.327 -1.895 6.921 1.00 82.81 104 ILE A N 1
ATOM 865 C CA . ILE A 1 104 ? -2.128 -3.341 6.720 1.00 82.81 104 ILE A CA 1
ATOM 866 C C . ILE A 1 104 ? -1.568 -4.060 7.957 1.00 82.81 104 ILE A C 1
ATOM 868 O O . ILE A 1 104 ? -1.365 -5.272 7.914 1.00 82.81 104 ILE A O 1
ATOM 872 N N . PHE A 1 105 ? -1.342 -3.354 9.069 1.00 83.81 105 PHE A N 1
ATOM 873 C CA . PHE A 1 105 ? -0.721 -3.908 10.277 1.00 83.81 105 PHE A CA 1
ATOM 874 C C . PHE A 1 105 ? -1.424 -5.156 10.855 1.00 83.81 105 PHE A C 1
ATOM 876 O O . PHE A 1 105 ? -0.733 -6.131 11.167 1.00 83.81 105 PHE A O 1
ATOM 883 N N . PRO A 1 106 ? -2.771 -5.214 10.968 1.00 80.56 106 PRO A N 1
ATOM 884 C CA . PRO A 1 106 ? -3.436 -6.424 11.455 1.00 80.56 106 PRO A CA 1
ATOM 885 C C . PRO A 1 106 ? -3.143 -7.635 10.565 1.00 80.56 106 PRO A C 1
ATOM 887 O O . PRO A 1 106 ? -3.003 -8.749 11.046 1.00 80.56 106 PRO A O 1
ATOM 890 N N . PHE A 1 107 ? -3.003 -7.414 9.262 1.00 82.38 107 PHE A N 1
ATOM 891 C CA . PHE A 1 107 ? -2.753 -8.474 8.298 1.00 82.38 107 PHE A CA 1
ATOM 892 C C . PHE A 1 107 ? -1.289 -8.938 8.315 1.00 82.38 107 PHE A C 1
ATOM 894 O O . PHE A 1 107 ? -1.020 -10.140 8.345 1.00 82.38 107 PHE A O 1
ATOM 901 N N . SER A 1 108 ? -0.336 -8.001 8.347 1.00 84.50 108 SER A N 1
ATOM 902 C CA . SER A 1 108 ? 1.099 -8.316 8.315 1.00 84.50 108 SER A CA 1
ATOM 903 C C . SER A 1 108 ? 1.589 -9.003 9.592 1.00 84.50 108 SER A C 1
ATOM 905 O O . SER A 1 108 ? 2.398 -9.926 9.523 1.00 84.50 108 SER A O 1
ATOM 907 N N . THR A 1 109 ? 1.060 -8.624 10.757 1.00 86.06 109 THR A N 1
ATOM 908 C CA . THR A 1 109 ? 1.428 -9.242 12.046 1.00 86.06 109 THR A CA 1
ATOM 909 C C . THR A 1 109 ? 1.018 -10.709 12.153 1.00 86.06 109 THR A C 1
ATOM 911 O O . THR A 1 109 ? 1.664 -11.478 12.862 1.00 86.06 109 THR A O 1
ATOM 914 N N . MET A 1 110 ? -0.016 -11.126 11.419 1.00 86.38 110 MET A N 1
ATOM 915 C CA . MET A 1 110 ? -0.478 -12.515 11.379 1.00 86.38 110 MET A CA 1
ATOM 916 C C . MET A 1 110 ? 0.227 -13.360 10.308 1.00 86.38 110 MET A C 1
ATOM 918 O O . MET A 1 110 ? -0.116 -14.527 10.127 1.00 86.38 110 MET A O 1
ATOM 922 N N . GLY A 1 111 ? 1.234 -12.814 9.621 1.00 81.81 111 GLY A N 1
ATOM 923 C CA . GLY A 1 111 ? 1.970 -13.516 8.566 1.00 81.81 111 GLY A CA 1
ATOM 924 C C . GLY A 1 111 ? 1.296 -13.459 7.195 1.00 81.81 111 GLY A C 1
ATOM 925 O O . GLY A 1 111 ? 1.642 -14.242 6.315 1.00 81.81 111 GLY A O 1
ATOM 926 N N . GLY A 1 112 ? 0.354 -12.531 6.994 1.00 79.75 112 GLY A N 1
ATOM 927 C CA . GLY A 1 112 ? -0.098 -12.179 5.652 1.00 79.75 112 GLY A CA 1
ATOM 928 C C . GLY A 1 112 ? 1.085 -11.672 4.810 1.00 79.75 112 GLY A C 1
ATOM 929 O O . GLY A 1 112 ? 1.979 -11.014 5.349 1.00 79.75 112 GLY A O 1
ATOM 930 N N . PRO A 1 113 ? 1.134 -11.951 3.496 1.00 77.06 113 PRO A N 1
ATOM 931 C CA . PRO A 1 113 ? 0.026 -12.352 2.629 1.00 77.06 113 PRO A CA 1
ATOM 932 C C . PRO A 1 113 ? -0.276 -13.849 2.547 1.00 77.06 113 PRO A C 1
ATOM 934 O O . PRO A 1 113 ? -1.224 -14.226 1.856 1.00 77.06 113 PRO A O 1
ATOM 937 N N . ASP A 1 114 ? 0.494 -14.692 3.226 1.00 83.50 114 ASP A N 1
ATOM 938 C CA . ASP A 1 114 ? 0.284 -16.132 3.180 1.00 83.50 114 ASP A CA 1
ATOM 939 C C . ASP A 1 114 ? -0.915 -16.543 4.047 1.00 83.50 114 ASP A C 1
ATOM 941 O O . ASP A 1 114 ? -1.254 -15.900 5.044 1.00 83.50 114 ASP A O 1
ATOM 945 N N . ASN A 1 115 ? -1.585 -17.631 3.663 1.00 81.19 115 ASN A N 1
ATOM 946 C CA . ASN A 1 115 ? -2.757 -18.133 4.377 1.00 81.19 115 ASN A CA 1
ATOM 947 C C . ASN A 1 115 ? -2.336 -18.909 5.636 1.00 81.19 115 ASN A C 1
ATOM 949 O O . ASN A 1 115 ? -2.374 -20.141 5.673 1.00 81.19 115 ASN A O 1
ATOM 953 N N . THR A 1 116 ? -1.868 -18.182 6.648 1.00 88.31 116 THR A N 1
ATOM 954 C CA . THR A 1 116 ? -1.365 -18.763 7.893 1.00 88.31 116 THR A CA 1
ATOM 955 C C . THR A 1 116 ? -2.512 -19.195 8.821 1.00 88.31 116 THR A C 1
ATOM 957 O O . THR A 1 116 ? -3.600 -18.608 8.792 1.00 88.31 116 THR A O 1
ATOM 960 N N . PRO A 1 117 ? -2.285 -20.178 9.717 1.00 91.19 117 PRO A N 1
ATOM 961 C CA . PRO A 1 117 ? -3.274 -20.556 10.730 1.00 91.19 117 PRO A CA 1
ATOM 962 C C . PRO A 1 117 ? -3.694 -19.386 11.632 1.00 91.19 117 PRO A C 1
ATOM 964 O O . PRO A 1 117 ? -4.858 -19.283 12.008 1.00 91.19 117 PRO A O 1
ATOM 967 N N . ASN A 1 118 ? -2.762 -18.478 11.942 1.00 88.00 118 ASN A N 1
ATOM 968 C CA . ASN A 1 118 ? -3.039 -17.297 12.759 1.00 88.00 118 ASN A CA 1
ATOM 969 C C . ASN A 1 118 ? -3.989 -16.334 12.046 1.00 88.00 118 ASN A C 1
ATOM 971 O O . ASN A 1 118 ? -4.941 -15.856 12.658 1.00 88.00 118 ASN A O 1
ATOM 975 N N . LEU A 1 119 ? -3.765 -16.085 10.753 1.00 86.81 119 LEU A N 1
ATOM 976 C CA . LEU A 1 119 ? -4.639 -15.226 9.964 1.00 86.81 119 LEU A CA 1
ATOM 977 C C . LEU A 1 119 ? -6.067 -15.787 9.931 1.00 86.81 119 LEU A C 1
ATOM 979 O O . LEU A 1 119 ? -7.014 -15.052 10.179 1.00 86.81 119 LEU A O 1
ATOM 983 N N . GLN A 1 120 ? -6.231 -17.096 9.722 1.00 86.25 120 GLN A N 1
ATOM 984 C CA . GLN A 1 120 ? -7.555 -17.735 9.723 1.00 86.25 120 GLN A CA 1
ATOM 985 C C . GLN A 1 120 ? -8.251 -17.694 11.089 1.00 86.25 120 GLN A C 1
ATOM 987 O O . GLN A 1 120 ? -9.474 -17.584 11.156 1.00 86.25 120 GLN A O 1
ATOM 992 N N . ALA A 1 121 ? -7.487 -17.823 12.175 1.00 88.31 121 ALA A N 1
ATOM 993 C CA . ALA A 1 121 ? -8.038 -17.887 13.523 1.00 88.31 121 ALA A CA 1
ATOM 994 C C . ALA A 1 121 ? -8.431 -16.509 14.076 1.00 88.31 121 ALA A C 1
ATOM 996 O O . ALA A 1 121 ? -9.432 -16.396 14.784 1.00 88.31 121 ALA A O 1
ATOM 997 N N . TYR A 1 122 ? -7.643 -15.472 13.776 1.00 86.69 122 TYR A N 1
ATOM 998 C CA . TYR A 1 122 ? -7.736 -14.174 14.452 1.00 86.69 122 TYR A CA 1
ATOM 999 C C . TYR A 1 122 ? -8.184 -13.021 13.545 1.00 86.69 122 TYR A C 1
ATOM 1001 O O . TYR A 1 122 ? -8.493 -11.941 14.052 1.00 86.69 122 TYR A O 1
ATOM 1009 N N . TYR A 1 123 ? -8.272 -13.233 12.229 1.00 84.75 123 TYR A N 1
ATOM 1010 C CA . TYR A 1 123 ? -8.821 -12.258 11.291 1.00 84.75 123 TYR A CA 1
ATOM 1011 C C . TYR A 1 123 ? -10.226 -12.678 10.821 1.00 84.75 123 TYR A C 1
ATOM 1013 O O . TYR A 1 123 ? -10.416 -13.816 10.394 1.00 84.75 123 TYR A O 1
ATOM 1021 N N . PRO A 1 124 ? -11.232 -11.787 10.855 1.00 86.88 124 PRO A N 1
ATOM 1022 C CA . PRO A 1 124 ? -11.189 -10.407 11.333 1.00 86.88 124 PRO 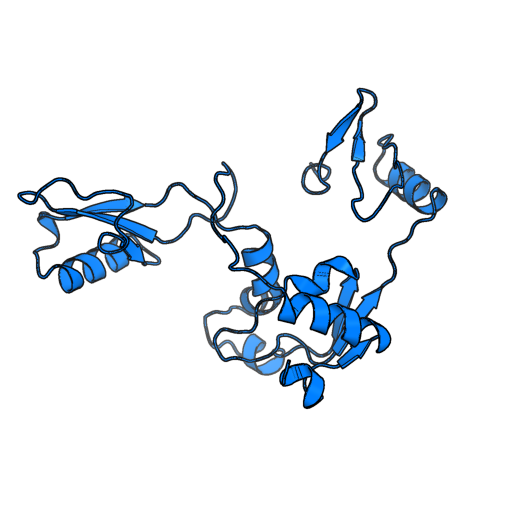A CA 1
ATOM 1023 C C . PRO A 1 124 ? -11.202 -10.304 12.867 1.00 86.88 124 PRO A C 1
ATOM 1025 O O . PRO A 1 124 ? -11.844 -11.106 13.556 1.00 86.88 124 PRO A O 1
ATOM 1028 N N . GLY A 1 125 ? -10.547 -9.263 13.387 1.00 85.56 125 GLY A N 1
ATOM 1029 C CA . GLY A 1 125 ? -10.469 -8.987 14.820 1.00 85.56 125 GLY A CA 1
ATOM 1030 C C . GLY A 1 125 ? -11.824 -8.630 15.444 1.00 85.56 125 GLY A C 1
ATOM 1031 O O . GLY A 1 125 ? -12.794 -8.292 14.760 1.00 85.56 125 GLY A O 1
ATOM 1032 N N . ASN A 1 126 ? -11.918 -8.719 16.771 1.00 88.19 126 ASN A N 1
ATOM 1033 C CA . ASN A 1 126 ? -13.156 -8.423 17.497 1.00 88.19 126 ASN A CA 1
ATOM 1034 C C . ASN A 1 126 ? -13.348 -6.924 17.743 1.00 88.19 126 ASN A C 1
ATOM 1036 O O . ASN A 1 126 ? -14.430 -6.407 17.479 1.00 88.19 126 ASN A O 1
ATOM 1040 N N . LEU A 1 127 ? -12.310 -6.250 18.237 1.00 87.25 127 LEU A N 1
ATOM 1041 C CA . LEU A 1 127 ? -12.360 -4.860 18.670 1.00 87.25 127 LEU A CA 1
ATOM 1042 C C . LEU A 1 127 ? -11.100 -4.121 18.213 1.00 87.25 127 LEU A C 1
ATOM 1044 O O . LEU A 1 127 ? -9.987 -4.569 18.477 1.00 87.25 127 LEU A O 1
ATOM 1048 N N . LEU A 1 128 ? -11.289 -2.969 17.578 1.00 87.25 128 LEU A N 1
ATOM 1049 C CA . LEU A 1 128 ? -10.248 -1.987 17.308 1.00 87.25 128 LEU A CA 1
ATOM 1050 C C . LEU A 1 128 ? -10.489 -0.783 18.208 1.00 87.25 128 LEU A C 1
ATOM 1052 O O . LEU A 1 128 ? -11.446 -0.039 18.007 1.00 87.25 128 LEU A O 1
ATOM 1056 N N . GLU A 1 129 ? -9.617 -0.578 19.183 1.00 85.38 129 GLU A N 1
ATOM 1057 C CA . GLU A 1 129 ? -9.619 0.631 19.995 1.00 85.38 129 GLU A CA 1
ATOM 1058 C C . GLU A 1 129 ? -8.664 1.657 19.387 1.00 85.38 129 GLU A C 1
ATOM 1060 O O . GLU A 1 129 ? -7.492 1.369 19.142 1.00 85.38 129 GLU A O 1
ATOM 1065 N N . THR A 1 130 ? -9.165 2.852 19.080 1.00 80.50 130 THR A N 1
ATOM 1066 C CA . THR A 1 130 ? -8.352 3.899 18.458 1.00 80.50 130 THR A CA 1
ATOM 1067 C C . THR A 1 130 ? -8.876 5.299 18.769 1.00 80.50 130 THR A C 1
ATOM 1069 O O . THR A 1 130 ? -9.993 5.476 19.251 1.00 80.50 130 THR A O 1
ATOM 1072 N N . GLY A 1 131 ? -8.068 6.324 18.505 1.00 75.69 131 GLY A N 1
ATOM 1073 C CA . GLY A 1 131 ? -8.512 7.713 18.594 1.00 75.69 131 GLY A CA 1
ATOM 1074 C C . GLY A 1 131 ? -9.442 8.081 17.435 1.00 75.69 131 GLY A C 1
ATOM 1075 O O . GLY A 1 131 ? -9.304 7.571 16.322 1.00 75.69 131 GLY A O 1
ATOM 1076 N N . HIS A 1 132 ? -10.353 9.030 17.666 1.00 64.50 132 HIS A N 1
ATOM 1077 C CA . HIS A 1 132 ? -11.289 9.514 16.642 1.00 64.50 132 HIS A CA 1
ATOM 1078 C C . HIS A 1 132 ? -10.674 9.806 15.245 1.00 64.50 132 HIS A C 1
ATOM 1080 O O . HIS A 1 132 ? -11.256 9.348 14.260 1.00 64.50 132 HIS A O 1
ATOM 1086 N N . PRO A 1 133 ? -9.517 10.495 15.104 1.00 55.88 133 PRO A N 1
ATOM 1087 C CA . PRO A 1 133 ? -8.963 10.827 13.782 1.00 55.88 133 PRO A CA 1
ATOM 1088 C C . PRO A 1 133 ? -8.327 9.640 13.033 1.00 55.88 133 PRO A C 1
ATOM 1090 O O . PRO A 1 133 ? -8.023 9.755 11.846 1.00 55.88 133 PRO A O 1
ATOM 1093 N N . LEU A 1 134 ? -8.102 8.499 13.691 1.00 59.19 134 LEU A N 1
ATOM 1094 C CA . LEU A 1 134 ? -7.362 7.368 13.118 1.00 59.19 134 LEU A CA 1
ATOM 1095 C C . LEU A 1 134 ? -8.251 6.350 12.391 1.00 59.19 134 LEU A C 1
ATOM 1097 O O . LEU A 1 134 ? -7.786 5.712 11.449 1.00 59.19 134 LEU A O 1
ATOM 1101 N N . LEU A 1 135 ? -9.537 6.241 12.747 1.00 60.97 135 LEU A N 1
ATOM 1102 C CA . LEU A 1 135 ? -10.468 5.303 12.094 1.00 60.97 135 LEU A CA 1
ATOM 1103 C C . LEU A 1 135 ? -10.646 5.584 10.593 1.00 60.97 135 LEU A C 1
ATOM 1105 O O . LEU A 1 135 ? -10.963 4.688 9.816 1.00 60.97 135 LEU A O 1
ATOM 1109 N N . LEU A 1 136 ? -10.434 6.832 10.182 1.00 52.56 136 LEU A N 1
ATOM 1110 C CA . LEU A 1 136 ? -10.645 7.285 8.811 1.00 52.56 136 LEU A CA 1
ATOM 1111 C C . LEU A 1 136 ? -9.587 6.748 7.831 1.00 52.56 136 LEU A C 1
ATOM 1113 O O . LEU A 1 136 ? -9.770 6.872 6.636 1.00 52.56 136 LEU A O 1
ATOM 1117 N N . GLY A 1 137 ? -8.479 6.161 8.293 1.00 50.97 137 GLY A N 1
ATOM 1118 C CA . GLY A 1 137 ? -7.390 5.718 7.410 1.00 50.97 137 GLY A CA 1
ATOM 1119 C C . GLY A 1 137 ? -7.354 4.225 7.087 1.00 50.97 137 GLY A C 1
ATOM 1120 O O . GLY A 1 137 ? -6.490 3.814 6.320 1.00 50.97 137 GLY A O 1
ATOM 1121 N N . ALA A 1 138 ? -8.214 3.397 7.689 1.00 52.03 138 ALA A N 1
ATOM 1122 C CA . ALA A 1 138 ? -8.064 1.946 7.595 1.00 52.03 138 ALA A CA 1
ATOM 1123 C C . ALA A 1 138 ? -8.513 1.421 6.213 1.00 52.03 138 ALA A C 1
ATOM 1125 O O . ALA A 1 138 ? -9.696 1.541 5.877 1.00 52.03 138 ALA A O 1
ATOM 1126 N N . PRO A 1 139 ? -7.611 0.821 5.414 1.00 50.06 139 PRO A N 1
ATOM 1127 C CA . PRO A 1 139 ? -7.978 0.196 4.158 1.00 50.06 139 PRO A CA 1
ATOM 1128 C C . PRO A 1 139 ? -8.857 -1.031 4.421 1.00 50.06 139 PRO A C 1
ATOM 1130 O O . PRO A 1 139 ? -8.682 -1.765 5.396 1.00 50.06 139 PRO A O 1
ATOM 1133 N N . HIS A 1 140 ? -9.818 -1.259 3.529 1.00 56.47 140 HIS A N 1
ATOM 1134 C CA . HIS A 1 140 ? -10.488 -2.550 3.445 1.00 56.47 140 HIS A CA 1
ATOM 1135 C C . HIS A 1 140 ? -9.478 -3.615 3.004 1.00 56.47 140 HIS A C 1
ATOM 1137 O O . HIS A 1 140 ? -8.560 -3.316 2.235 1.00 56.47 140 HIS A O 1
ATOM 1143 N N . GLY A 1 141 ? -9.641 -4.849 3.492 1.00 51.31 141 GLY A N 1
ATOM 1144 C CA . GLY A 1 141 ? -8.847 -5.976 3.014 1.00 51.31 141 GLY A CA 1
ATOM 1145 C C . GLY A 1 141 ? -8.976 -6.124 1.496 1.00 51.31 141 GLY A C 1
ATOM 1146 O O . GLY A 1 141 ? -9.989 -5.743 0.904 1.00 51.31 141 GLY A O 1
ATOM 1147 N N . HIS A 1 142 ? -7.950 -6.681 0.853 1.00 47.84 142 HIS A N 1
ATOM 1148 C CA . HIS A 1 142 ? -7.927 -6.940 -0.595 1.00 47.84 142 HIS A CA 1
ATOM 1149 C C . HIS A 1 142 ? -9.102 -7.831 -1.070 1.00 47.84 142 HIS A C 1
ATOM 1151 O O . HIS A 1 142 ? -9.463 -7.844 -2.241 1.00 47.84 142 HIS A O 1
ATOM 1157 N N . ASP A 1 143 ? -9.719 -8.567 -0.151 1.00 51.56 143 ASP A N 1
ATOM 1158 C CA . ASP A 1 143 ? -10.883 -9.442 -0.312 1.00 51.56 143 ASP A CA 1
ATOM 1159 C C . ASP A 1 143 ? -12.224 -8.774 0.073 1.00 51.56 143 ASP A C 1
ATOM 1161 O O . ASP A 1 143 ? -13.268 -9.427 0.106 1.00 51.56 143 ASP A O 1
ATOM 1165 N N . GLY A 1 144 ? -12.215 -7.475 0.385 1.00 59.19 144 GLY A N 1
ATOM 1166 C CA . GLY A 1 144 ? -13.385 -6.743 0.870 1.00 59.19 144 GLY A CA 1
ATOM 1167 C C . GLY A 1 144 ? -13.779 -7.086 2.309 1.00 59.19 144 GLY A C 1
ATOM 1168 O O . GLY A 1 144 ? -14.840 -6.650 2.773 1.00 59.19 144 GLY A O 1
ATOM 1169 N N . THR A 1 145 ? -12.953 -7.849 3.032 1.00 65.88 145 THR A N 1
ATOM 1170 C CA . THR A 1 145 ? -13.167 -8.096 4.456 1.00 65.88 145 THR A CA 1
ATOM 1171 C C . THR A 1 145 ? -12.780 -6.877 5.285 1.00 65.88 145 THR A C 1
ATOM 1173 O O . THR A 1 145 ? -12.007 -5.997 4.891 1.00 65.88 145 THR A O 1
ATOM 1176 N N . ILE A 1 146 ? -13.416 -6.777 6.445 1.00 74.50 146 ILE A N 1
ATOM 1177 C CA . ILE A 1 146 ? -13.244 -5.660 7.364 1.00 74.50 1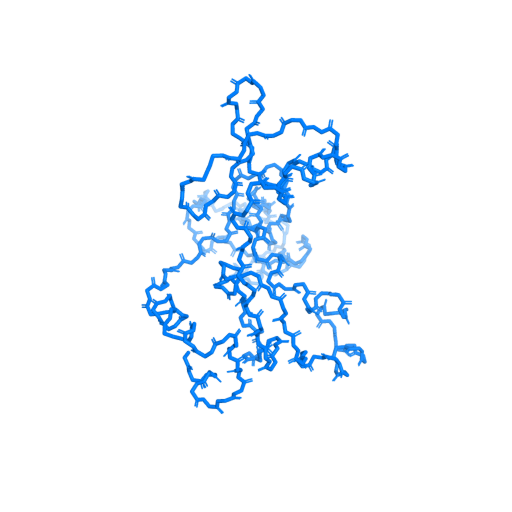46 ILE A CA 1
ATOM 1178 C C . ILE A 1 146 ? -12.277 -6.139 8.435 1.00 74.50 146 ILE A C 1
ATOM 1180 O O . ILE A 1 146 ? -12.517 -7.205 8.996 1.00 74.50 146 ILE A O 1
ATOM 1184 N N . PRO A 1 147 ? -11.237 -5.369 8.778 1.00 76.50 147 PRO A N 1
ATOM 1185 C CA . PRO A 1 147 ? -10.220 -5.835 9.713 1.00 76.50 147 PRO A CA 1
ATOM 1186 C C . PRO A 1 147 ? -10.740 -6.073 11.136 1.00 76.50 147 PRO A C 1
ATOM 1188 O O . PRO A 1 147 ? -10.111 -6.802 11.899 1.00 76.50 147 PRO A O 1
ATOM 1191 N N . THR A 1 148 ? -11.880 -5.482 11.498 1.00 83.62 148 THR A N 1
ATOM 1192 C CA . THR A 1 148 ? -12.489 -5.599 12.824 1.00 83.62 148 THR A CA 1
ATOM 1193 C C . THR A 1 148 ? -14.015 -5.627 12.748 1.00 83.62 148 THR A C 1
ATOM 1195 O O . THR A 1 148 ? -14.605 -5.043 11.837 1.00 83.62 148 THR A O 1
ATOM 1198 N N . ARG A 1 149 ? -14.659 -6.266 13.729 1.00 86.19 149 ARG A N 1
ATOM 1199 C CA . ARG A 1 149 ? -16.121 -6.254 13.909 1.00 86.19 149 ARG A CA 1
ATOM 1200 C C . ARG A 1 149 ? -16.606 -5.015 14.657 1.00 86.19 149 ARG A C 1
ATOM 1202 O O . ARG A 1 149 ? -17.655 -4.468 14.325 1.00 86.19 149 ARG A O 1
ATOM 1209 N N . GLU A 1 150 ? -15.846 -4.549 15.642 1.00 87.88 150 GLU A N 1
ATOM 1210 C CA . GLU A 1 150 ? -16.170 -3.356 16.423 1.00 87.88 150 GLU A CA 1
ATOM 1211 C C . GLU A 1 150 ? -15.005 -2.361 16.400 1.00 87.88 150 GLU A C 1
ATOM 1213 O O . GLU A 1 150 ? -13.836 -2.749 16.428 1.00 87.88 150 GLU A O 1
ATOM 1218 N N . ALA A 1 151 ? -15.317 -1.069 16.337 1.00 86.69 151 ALA A N 1
ATOM 1219 C CA . ALA A 1 151 ? -14.352 0.019 16.422 1.00 86.69 151 ALA A CA 1
ATOM 1220 C C . ALA A 1 151 ? -14.755 0.965 17.555 1.00 86.69 151 ALA A C 1
ATOM 1222 O O . ALA A 1 151 ? -15.764 1.665 17.448 1.00 86.69 151 ALA A O 1
ATOM 1223 N N . TYR A 1 152 ? -13.973 0.979 18.631 1.00 85.81 152 TYR A N 1
ATOM 1224 C CA . TYR A 1 152 ? -14.168 1.865 19.769 1.00 85.81 152 TYR A CA 1
ATOM 1225 C C . TYR A 1 152 ? -13.283 3.104 19.640 1.00 85.81 152 TYR A C 1
ATOM 1227 O O . TYR A 1 152 ? -12.059 3.009 19.544 1.00 85.81 152 TYR A O 1
ATOM 1235 N N . LEU A 1 153 ? -13.921 4.271 19.622 1.00 83.38 153 LEU A N 1
ATOM 1236 C CA . LEU A 1 153 ? -13.280 5.563 19.445 1.00 83.38 153 LEU A CA 1
ATOM 1237 C C . LEU A 1 153 ? -13.135 6.266 20.785 1.00 83.38 153 LEU A C 1
ATOM 1239 O O . LEU A 1 153 ? -14.101 6.786 21.349 1.00 83.38 153 LEU A O 1
ATOM 1243 N N . GLN A 1 154 ? -11.901 6.314 21.273 1.00 77.31 154 GLN A N 1
ATOM 1244 C CA . GLN A 1 154 ? -11.565 7.082 22.459 1.00 77.31 154 GLN A CA 1
ATOM 1245 C C . GLN A 1 154 ? -11.619 8.584 22.159 1.00 77.31 154 GLN A C 1
ATOM 1247 O O . GLN A 1 154 ? -11.205 9.058 21.092 1.00 77.31 154 GLN A O 1
ATOM 1252 N N . ARG A 1 155 ? -12.087 9.361 23.143 1.00 67.50 155 ARG A N 1
ATOM 1253 C CA . ARG A 1 155 ? -11.872 10.811 23.147 1.00 67.50 155 ARG A CA 1
ATOM 1254 C C . ARG A 1 155 ? -10.400 11.093 23.417 1.00 67.50 155 ARG A C 1
ATOM 1256 O O . ARG A 1 155 ? -9.841 10.576 24.380 1.00 67.50 155 ARG A O 1
ATOM 1263 N N . GLY A 1 156 ? -9.811 11.970 22.608 1.00 61.78 156 GLY A N 1
ATOM 1264 C CA . GLY A 1 156 ? -8.511 12.551 22.922 1.00 61.78 156 GLY A CA 1
ATOM 1265 C C . GLY A 1 156 ? -8.564 13.290 24.260 1.00 61.78 156 GLY A C 1
ATOM 1266 O O . GLY A 1 156 ? -9.570 13.919 24.601 1.00 61.78 156 GLY A O 1
ATOM 1267 N N . THR A 1 157 ? -7.493 13.199 25.041 1.00 57.25 157 THR A N 1
ATOM 1268 C CA . THR A 1 157 ? -7.352 13.977 26.270 1.00 57.25 157 THR A CA 1
ATOM 1269 C C . THR A 1 157 ? -6.878 15.381 25.923 1.00 57.25 157 THR A C 1
ATOM 1271 O O . THR A 1 157 ? -5.751 15.549 25.479 1.00 57.25 157 THR A O 1
ATOM 1274 N N . SER A 1 158 ? -7.712 16.391 26.162 1.00 56.53 158 SER A N 1
ATOM 1275 C CA . SER A 1 158 ? -7.341 17.808 26.028 1.00 56.53 158 SER A CA 1
ATOM 1276 C C . SER A 1 158 ? -6.853 18.427 27.348 1.00 56.53 158 SER A C 1
ATOM 1278 O O . SER A 1 158 ? -6.776 19.645 27.469 1.00 56.53 158 SER A O 1
ATOM 1280 N N . ASP A 1 159 ? -6.601 17.608 28.378 1.00 50.12 159 ASP A N 1
ATOM 1281 C CA . ASP A 1 159 ? -6.213 18.092 29.706 1.00 50.12 159 ASP A CA 1
ATOM 1282 C C . ASP A 1 159 ? -4.701 18.325 29.762 1.00 50.12 159 ASP A C 1
ATOM 1284 O O . ASP A 1 159 ? -3.913 17.376 29.751 1.00 50.12 159 ASP A O 1
ATOM 1288 N N . HIS A 1 160 ? -4.315 19.595 29.882 1.00 54.44 160 HIS A N 1
ATOM 1289 C CA . HIS A 1 160 ? -2.933 20.049 30.025 1.00 54.44 160 HIS A CA 1
ATOM 1290 C C . HIS A 1 160 ? -2.162 19.286 31.120 1.00 54.44 160 HIS A C 1
ATOM 1292 O O . HIS A 1 160 ? -0.978 18.997 30.961 1.00 54.44 160 HIS A O 1
ATOM 1298 N N . ARG A 1 161 ? -2.838 18.854 32.194 1.00 51.16 161 ARG A N 1
ATOM 1299 C CA . ARG A 1 161 ? -2.220 18.100 33.299 1.00 51.16 161 ARG A CA 1
ATOM 1300 C C . ARG A 1 161 ? -1.767 16.697 32.898 1.00 51.16 161 ARG A C 1
ATOM 1302 O O . ARG A 1 161 ? -0.799 16.191 33.456 1.00 51.16 161 ARG A O 1
ATOM 1309 N N . LYS A 1 162 ? -2.444 16.063 31.935 1.00 53.47 162 LYS A N 1
ATOM 1310 C CA . LYS A 1 162 ? -2.038 14.750 31.408 1.00 53.47 162 LYS A CA 1
ATOM 1311 C C . LYS A 1 162 ? -0.849 14.876 30.459 1.00 53.47 162 LYS A C 1
ATOM 1313 O O . LYS A 1 162 ? 0.024 14.015 30.497 1.00 53.47 162 LYS A O 1
ATOM 1318 N N . CYS A 1 163 ? -0.774 15.966 29.693 1.00 49.34 163 CYS A N 1
ATOM 1319 C CA . CYS A 1 163 ? 0.422 16.294 28.918 1.00 49.34 163 CYS A CA 1
ATOM 1320 C C . CYS A 1 163 ? 1.631 16.509 29.843 1.00 49.34 163 CYS A C 1
ATOM 1322 O O . CYS A 1 163 ? 2.670 15.909 29.609 1.00 49.34 163 CYS A O 1
ATOM 1324 N N . LEU A 1 164 ? 1.472 17.254 30.946 1.00 50.41 164 LEU A N 1
ATOM 1325 C CA . LEU A 1 164 ? 2.529 17.458 31.951 1.00 50.41 164 LEU A CA 1
ATOM 1326 C C . LEU A 1 164 ? 3.010 16.148 32.606 1.00 50.41 164 LEU A C 1
ATOM 1328 O O . LEU A 1 164 ? 4.202 15.982 32.850 1.00 50.41 164 LEU A O 1
ATOM 1332 N N . LEU A 1 165 ? 2.105 15.196 32.865 1.00 54.03 165 LEU A N 1
ATOM 1333 C CA . LEU A 1 165 ? 2.482 13.880 33.394 1.00 54.03 165 LEU A CA 1
ATOM 1334 C C . LEU A 1 165 ? 3.317 13.089 32.378 1.00 54.03 165 LEU A C 1
ATOM 1336 O O . LEU A 1 165 ? 4.335 12.512 32.755 1.00 54.03 165 LEU A O 1
ATOM 1340 N N . LEU A 1 166 ? 2.922 13.104 31.099 1.00 49.97 166 LEU A N 1
ATOM 1341 C CA . LEU A 1 166 ? 3.699 12.486 30.024 1.00 49.97 166 LEU A CA 1
ATOM 1342 C C . LEU A 1 166 ? 5.089 13.132 29.921 1.00 49.97 166 LEU A C 1
ATOM 1344 O O . LEU A 1 166 ? 6.077 12.411 29.846 1.00 49.97 166 LEU A O 1
ATOM 1348 N N . MET A 1 167 ? 5.167 14.464 30.028 1.00 51.75 167 MET A N 1
ATOM 1349 C CA . MET A 1 167 ? 6.425 15.226 30.029 1.00 51.75 167 MET A CA 1
ATOM 1350 C C . MET A 1 167 ? 7.344 14.855 31.195 1.00 51.75 167 MET A C 1
ATOM 1352 O O . MET A 1 167 ? 8.545 14.712 30.998 1.00 51.75 167 MET A O 1
ATOM 1356 N N . SER A 1 168 ? 6.797 14.595 32.388 1.00 51.38 168 SER A N 1
ATOM 1357 C CA . SER A 1 168 ? 7.601 14.106 33.521 1.00 51.38 168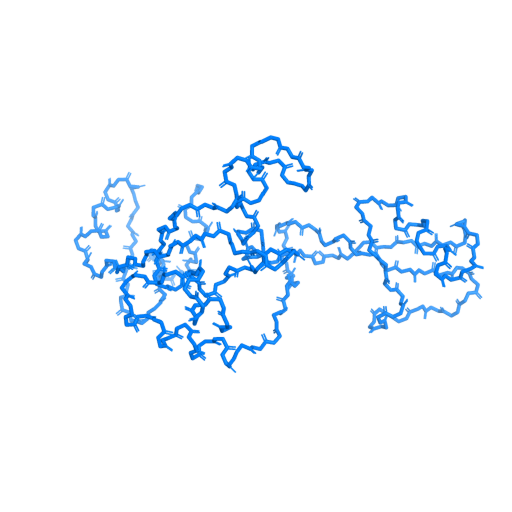 SER A CA 1
ATOM 1358 C C . SER A 1 168 ? 8.162 12.694 33.320 1.00 51.38 168 SER A C 1
ATOM 1360 O O . SER A 1 168 ? 9.175 12.352 33.923 1.00 51.38 168 SER A O 1
ATOM 1362 N N . ILE A 1 169 ? 7.508 11.876 32.487 1.00 52.50 169 ILE A N 1
ATOM 1363 C CA . ILE A 1 169 ? 7.932 10.502 32.190 1.00 52.50 169 ILE A CA 1
ATOM 1364 C C . ILE A 1 169 ? 8.995 10.493 31.085 1.00 52.50 169 ILE A C 1
ATOM 1366 O O . ILE A 1 169 ? 9.931 9.702 31.158 1.00 52.50 169 ILE A O 1
ATOM 1370 N N . ILE A 1 170 ? 8.859 11.362 30.080 1.00 52.28 170 ILE A N 1
ATOM 1371 C CA . ILE A 1 170 ? 9.767 11.430 28.920 1.00 52.28 170 ILE A CA 1
ATOM 1372 C C . ILE A 1 170 ? 10.945 12.398 29.117 1.00 52.28 170 ILE A C 1
ATOM 1374 O O . ILE A 1 170 ? 11.922 12.302 28.389 1.00 52.28 170 ILE A O 1
ATOM 1378 N N . GLY A 1 171 ? 10.895 13.287 30.116 1.00 40.72 171 GLY A N 1
ATOM 1379 C CA . GLY A 1 171 ? 12.021 14.146 30.497 1.00 40.72 171 GLY A CA 1
ATOM 1380 C C . GLY A 1 171 ? 12.243 15.388 29.625 1.00 40.72 171 GLY A C 1
ATOM 1381 O O . GLY A 1 171 ? 13.275 16.034 29.782 1.00 40.72 171 GLY A O 1
ATOM 1382 N N . GLU A 1 172 ? 11.296 15.752 28.753 1.00 49.97 172 GLU A N 1
ATOM 1383 C CA . GLU A 1 172 ? 11.397 16.925 27.870 1.00 49.97 172 GLU A CA 1
ATOM 1384 C C . GLU A 1 172 ? 10.243 17.925 28.071 1.00 49.97 172 GLU A C 1
ATOM 1386 O O . GLU A 1 172 ? 9.081 17.541 28.238 1.00 49.97 172 GLU A O 1
ATOM 1391 N N . GLU A 1 173 ? 10.567 19.226 28.043 1.00 41.50 173 GLU A N 1
ATOM 1392 C CA . GLU A 1 173 ? 9.590 20.322 28.028 1.00 41.50 173 GLU A CA 1
ATOM 1393 C C . GLU A 1 173 ? 8.991 20.460 26.625 1.00 41.50 173 GLU A C 1
ATOM 1395 O O . GLU A 1 173 ? 9.598 21.038 25.727 1.00 41.50 173 GLU A O 1
ATOM 1400 N N . ILE A 1 174 ? 7.775 19.954 26.439 1.00 46.28 174 ILE A N 1
ATOM 1401 C CA . ILE A 1 174 ? 6.994 20.190 25.224 1.00 46.28 174 ILE A CA 1
ATOM 1402 C C . ILE A 1 174 ? 5.944 21.256 25.550 1.00 46.28 174 ILE A C 1
ATOM 1404 O O . ILE A 1 174 ? 5.282 21.208 26.583 1.00 46.28 174 ILE A O 1
ATOM 1408 N N . SER A 1 175 ? 5.733 22.240 24.681 1.00 38.69 175 SER A N 1
ATOM 1409 C CA . SER A 1 175 ? 4.574 23.132 24.821 1.00 38.69 175 SER A CA 1
ATOM 1410 C C . SER A 1 175 ? 3.413 22.602 23.974 1.00 38.69 175 SER A C 1
ATOM 1412 O O . SER A 1 175 ? 3.506 22.494 22.756 1.00 38.69 175 SER A O 1
ATOM 1414 N N . CYS A 1 176 ? 2.309 22.211 24.622 1.00 37.53 176 CYS A N 1
ATOM 1415 C CA . CYS A 1 176 ? 1.081 21.806 23.931 1.00 37.53 176 CYS A CA 1
ATOM 1416 C C . CYS A 1 176 ? 0.179 23.032 23.749 1.00 37.53 176 CYS A C 1
ATOM 1418 O O . CYS A 1 176 ? -0.581 23.380 24.657 1.00 37.53 176 CYS A O 1
ATOM 1420 N N . ILE A 1 177 ? 0.240 23.683 22.588 1.00 39.19 177 ILE A N 1
ATOM 1421 C CA . ILE A 1 177 ? -0.742 24.711 22.227 1.00 39.19 177 ILE A CA 1
ATOM 1422 C C . ILE A 1 177 ? -1.964 23.996 21.656 1.00 39.19 177 ILE A C 1
ATOM 1424 O O . ILE A 1 177 ? -1.924 23.386 20.593 1.00 39.19 177 ILE A O 1
ATOM 1428 N N . THR A 1 178 ? -3.061 24.041 22.406 1.00 38.31 178 THR A N 1
ATOM 1429 C CA . THR A 1 178 ? -4.351 23.525 21.952 1.00 38.31 178 THR A CA 1
ATOM 1430 C C . THR A 1 178 ? -4.987 24.551 21.026 1.00 38.31 178 THR A C 1
ATOM 1432 O O . THR A 1 178 ? -5.476 25.570 21.492 1.00 38.31 178 THR A O 1
ATOM 1435 N N . ASN A 1 179 ? -4.987 24.283 19.723 1.00 30.22 179 ASN A N 1
ATOM 1436 C CA . ASN A 1 179 ? -6.001 24.798 18.810 1.00 30.22 179 ASN A CA 1
ATOM 1437 C C . ASN A 1 179 ? -6.182 23.784 17.675 1.00 30.22 179 ASN A C 1
ATOM 1439 O O . ASN A 1 179 ? -5.338 23.654 16.806 1.00 30.22 179 ASN A O 1
ATOM 1443 N N . GLU A 1 180 ? -7.296 23.055 17.757 1.00 32.16 180 GLU A N 1
ATOM 1444 C CA . GLU A 1 180 ? -7.894 22.220 16.709 1.00 32.16 180 GLU A CA 1
ATOM 1445 C C . GLU A 1 180 ? -7.037 21.075 16.110 1.00 32.16 180 GLU A C 1
ATOM 1447 O O . GLU A 1 180 ? -6.198 21.246 15.243 1.00 32.16 180 GLU A O 1
ATOM 1452 N N . CYS A 1 181 ? -7.376 19.845 16.520 1.00 33.88 181 CYS A N 1
ATOM 1453 C CA . CYS A 1 181 ? -7.122 18.561 15.840 1.00 33.88 181 CYS A CA 1
ATOM 1454 C C . CYS A 1 181 ? -5.691 18.092 15.503 1.00 33.88 181 CYS A C 1
ATOM 1456 O O . CYS A 1 181 ? -5.569 16.927 15.122 1.00 33.88 181 CYS A O 1
ATOM 1458 N N . GLU A 1 182 ? -4.628 18.853 15.740 1.00 34.19 182 GLU A N 1
ATOM 1459 C CA . GLU A 1 182 ? -3.250 18.345 15.640 1.00 34.19 182 GLU A CA 1
ATOM 1460 C C . GLU A 1 182 ? -2.488 18.590 16.947 1.00 34.19 182 GLU A C 1
ATOM 1462 O O . GLU A 1 182 ? -2.472 19.686 17.500 1.00 34.19 182 GLU A O 1
ATOM 1467 N N . MET A 1 183 ? -1.910 17.526 17.512 1.00 38.25 183 MET A N 1
ATOM 1468 C CA . MET A 1 183 ? -1.031 17.636 18.673 1.00 38.25 183 MET A CA 1
ATOM 1469 C C . MET A 1 183 ? 0.368 17.944 18.136 1.00 38.25 183 MET A C 1
ATOM 1471 O O . MET A 1 183 ? 1.115 17.028 17.797 1.00 38.25 183 MET A O 1
ATOM 1475 N N . CYS A 1 184 ? 0.671 19.230 17.983 1.00 35.28 184 CYS A N 1
ATOM 1476 C CA . CYS A 1 184 ? 1.986 19.709 17.571 1.00 35.28 184 CYS A CA 1
ATOM 1477 C C . CYS A 1 184 ? 2.883 19.818 18.811 1.00 35.28 184 CYS A C 1
ATOM 1479 O O . CYS A 1 184 ? 2.529 20.493 19.781 1.00 35.28 184 CYS A O 1
ATOM 1481 N N . CYS A 1 185 ? 4.018 19.117 18.807 1.00 39.56 185 CYS A N 1
ATOM 1482 C CA . CYS A 1 185 ? 5.041 19.251 19.839 1.00 39.56 185 CYS A CA 1
ATOM 1483 C C . CYS A 1 185 ? 6.012 20.350 19.397 1.00 39.56 185 CYS A C 1
ATOM 1485 O O . CYS A 1 185 ? 6.594 20.244 18.320 1.00 39.56 185 CYS A O 1
ATOM 1487 N N . PHE A 1 186 ? 6.178 21.396 20.206 1.00 40.53 186 PHE A N 1
ATOM 1488 C CA . PHE A 1 186 ? 7.158 22.455 19.956 1.00 40.53 186 PHE A CA 1
ATOM 1489 C C . PHE A 1 186 ? 8.335 22.332 20.922 1.00 40.53 186 PHE A C 1
ATOM 1491 O O . PHE A 1 186 ? 8.111 22.110 22.117 1.00 40.53 186 PHE A O 1
ATOM 1498 N N . ASP A 1 187 ? 9.556 22.519 20.416 1.00 42.44 187 ASP A N 1
ATOM 1499 C CA . ASP A 1 187 ? 10.737 22.729 21.261 1.00 42.44 187 ASP A CA 1
ATOM 1500 C C . ASP A 1 187 ? 10.760 24.151 21.859 1.00 42.44 187 ASP A C 1
ATOM 1502 O O . ASP A 1 187 ? 9.956 25.024 21.514 1.00 42.44 187 ASP A O 1
ATOM 1506 N N . SER A 1 188 ? 11.714 24.409 22.756 1.00 38.41 188 SER A N 1
ATOM 1507 C CA . SER A 1 188 ? 11.941 25.725 23.376 1.00 38.41 188 SER A CA 1
ATOM 1508 C C . SER A 1 188 ? 12.356 26.826 22.383 1.00 38.41 188 SER A C 1
ATOM 1510 O O . SER A 1 188 ? 12.425 27.999 22.758 1.00 38.41 188 SER A O 1
ATOM 1512 N N . HIS A 1 189 ? 12.600 26.473 21.118 1.00 44.78 189 HIS A N 1
ATOM 1513 C CA . HIS A 1 189 ? 12.945 27.376 20.024 1.00 44.78 189 HIS A CA 1
ATOM 1514 C C . HIS A 1 189 ? 11.781 27.616 19.044 1.00 44.78 189 HIS A C 1
ATOM 1516 O O . HIS A 1 189 ? 11.926 28.419 18.121 1.00 44.78 189 HIS A O 1
ATOM 1522 N N . GLY A 1 190 ? 10.613 27.000 19.269 1.00 40.09 190 GLY A N 1
ATOM 1523 C CA . GLY A 1 190 ? 9.410 27.180 18.453 1.00 40.09 190 GLY A CA 1
ATOM 1524 C C . GLY A 1 190 ? 9.369 26.330 17.181 1.00 40.09 190 GLY A C 1
ATOM 1525 O O . GLY A 1 190 ? 8.575 26.625 16.287 1.00 40.09 190 GLY A O 1
ATOM 1526 N N . THR A 1 191 ? 10.196 25.289 17.079 1.00 45.00 191 THR A N 1
ATOM 1527 C CA . THR A 1 191 ? 10.195 24.360 15.940 1.00 45.00 191 THR A CA 1
ATOM 1528 C C . THR A 1 191 ? 9.084 23.326 16.108 1.00 45.00 191 THR A C 1
ATOM 1530 O O . THR A 1 191 ? 8.989 22.680 17.149 1.00 45.00 191 THR A O 1
ATOM 1533 N N . GLU A 1 192 ? 8.241 23.165 15.089 1.00 42.25 192 GLU A N 1
ATOM 1534 C CA . GLU A 1 192 ? 7.132 22.207 15.076 1.00 42.25 192 GLU A CA 1
ATOM 1535 C C . GLU A 1 192 ? 7.616 20.795 14.708 1.00 42.25 192 GLU A C 1
ATOM 1537 O O . GLU A 1 192 ? 8.131 20.573 13.609 1.00 42.25 192 GLU A O 1
ATOM 1542 N N . TYR A 1 193 ? 7.407 19.822 15.598 1.00 42.88 193 TYR A N 1
ATOM 1543 C CA . TYR A 1 193 ? 7.657 18.407 15.327 1.00 42.88 193 TYR A CA 1
ATOM 1544 C C . TYR A 1 193 ? 6.331 17.652 15.231 1.00 42.88 193 TYR A C 1
ATOM 1546 O O . TYR A 1 193 ? 5.547 17.586 16.184 1.00 42.88 193 TYR A O 1
ATOM 1554 N N . GLN A 1 194 ? 6.087 17.022 14.077 1.00 37.00 194 GLN A N 1
ATOM 1555 C CA . GLN A 1 194 ? 5.065 15.985 13.987 1.00 37.00 194 GLN A CA 1
ATOM 1556 C C . GLN A 1 194 ? 5.493 14.800 14.860 1.00 37.00 194 GLN A C 1
ATOM 1558 O O . GLN A 1 194 ? 6.634 14.343 14.787 1.00 37.00 194 GLN A O 1
ATOM 1563 N N . MET A 1 195 ? 4.543 14.289 15.647 1.00 38.50 195 MET A N 1
ATOM 1564 C CA . MET A 1 195 ? 4.647 13.254 16.694 1.00 38.50 195 MET A CA 1
ATOM 1565 C C . MET A 1 195 ? 5.425 11.968 16.331 1.00 38.50 195 MET A C 1
ATOM 1567 O O . MET A 1 195 ? 5.629 11.107 17.180 1.00 38.50 195 MET A O 1
ATOM 1571 N N . GLN A 1 196 ? 5.844 11.807 15.077 1.00 34.03 196 GLN A N 1
ATOM 1572 C CA . GLN A 1 196 ? 6.611 10.671 14.585 1.00 34.03 196 GLN A CA 1
ATOM 1573 C C . GLN A 1 196 ? 8.129 10.793 14.834 1.00 34.03 196 GLN A C 1
ATOM 1575 O O . GLN A 1 196 ? 8.828 9.791 14.726 1.00 34.03 196 GLN A O 1
ATOM 1580 N N . LEU A 1 197 ? 8.638 11.980 15.196 1.00 31.06 197 LEU A N 1
ATOM 1581 C CA . LEU A 1 197 ? 10.070 12.220 15.446 1.00 31.06 197 LEU A CA 1
ATOM 1582 C C . LEU A 1 197 ? 10.475 12.250 16.933 1.00 31.06 197 LEU A C 1
ATOM 1584 O O . LEU A 1 197 ? 11.663 12.182 17.217 1.00 31.06 197 LEU A O 1
ATOM 1588 N N . CYS A 1 198 ? 9.532 12.283 17.880 1.00 31.08 198 CYS A N 1
ATOM 1589 C CA . CYS A 1 198 ? 9.826 12.406 19.322 1.00 31.08 198 CYS A CA 1
ATOM 1590 C C . CYS A 1 198 ? 10.111 11.067 20.042 1.00 31.08 198 CYS A C 1
ATOM 1592 O O . CYS A 1 198 ? 9.935 10.977 21.254 1.00 31.08 198 CYS A O 1
ATOM 1594 N N . LEU A 1 199 ? 10.480 10.003 19.319 1.00 29.56 199 LEU A N 1
ATOM 1595 C CA . LEU A 1 199 ? 10.779 8.681 19.898 1.00 29.56 199 LEU A CA 1
ATOM 1596 C C . LEU A 1 199 ? 12.195 8.169 19.577 1.00 29.56 199 LEU A C 1
ATOM 1598 O O . LEU A 1 199 ? 12.397 6.959 19.513 1.00 29.56 199 LEU A O 1
ATOM 1602 N N . ASN A 1 200 ? 13.174 9.062 19.411 1.00 31.03 200 ASN A N 1
ATOM 1603 C CA . ASN A 1 200 ? 14.597 8.700 19.405 1.00 31.03 200 ASN A CA 1
ATOM 1604 C C . ASN A 1 200 ? 15.389 9.572 20.369 1.00 31.03 200 ASN A C 1
ATOM 1606 O O . ASN A 1 200 ? 15.237 10.806 20.264 1.00 31.03 200 ASN A O 1
#

InterPro domains:
  IPR002300 Aminoacyl-tRNA synthetase, class Ia [PF00133] (5-132)
  IPR002303 Valine-tRNA ligase [PR00986] (92-113)
  IPR002303 Valine-tRNA ligase [PR00986] (123-141)
  IPR002303 Valine-tRNA ligase [PTHR11946] (2-135)
  IPR014729 Rossmann-like alpha/beta/alpha sandwich fold [G3DSA:3.40.50.620] (1-138)

Organism: Bugula neritina (NCBI:txid10212)

Radius of gyration: 22.25 Å; chains: 1; bounding box: 44×48×63 Å

Secondary structure (DSSP, 8-state):
-HHHHTTSSEEESTTHHHHHHHHHHTPPP---EE--SSSPBP-EEEEEETTSPPPPTT-GGGEEE-SSHHHHHHHHHHHHT--GGGEEEEE-S-EE-HHHHHHTHHHHHTTTTS--HHHHHH-SEEEEEEETTTGGGPPPPTTS--SEEEEEEEPP---HHHHHHHHHHHT---B----SS---EE-TT--EE-TTSTT-

Foldseek 3Di:
DVCVVVLQEAEPPNVCVVVLVVLVVPDDDDPFWDLDPDAAFFQKKFKDFAPDPGDDPPDPLRIAGDPDPVRRLVVNCVSVVHDSVRIDIDGDNTHTDPLVVVLCVLVVVQPPPDPHPSCVVCPQHAEAEDASVSVNSHDQPPVNGDNYSYYYHDYDDPDPVVVVVVCVVLVADFDQDDDDDARWTAHPVGDTDRPPPSPD